Protein AF-A0A4Q2DSL0-F1 (afdb_monomer)

Foldseek 3Di:
DQLVPDPVVLVVVPVVDPDVVVSCCSNPPVNVLCVPPPDPQKDWAWDFADPPPRHTDIDIDGAPDPPDVLLLVLLLQLLVLQLVLDVVVDPLVVCLVVALPCLLVQLVVLLPDDQPDDDGSHDNVSSVSSNVNCVRVDVVSSVVSSVSSRVNNNCVSVVVVVVVVVVVVVVVVVVVVPDPDADQLGDDDPDPDDSVQSNCPPVHDDDDDDDPDPDPCVVPVDDDDDD

Radius of gyration: 31.72 Å; Cα contacts (8 Å, |Δi|>4): 178; chains: 1; bounding box: 82×67×55 Å

InterPro domains:
  IPR000456 Large ribosomal subunit protein bL17 [PF01196] (1-63)
  IPR000456 Large ribosomal subunit protein bL17 [PTHR14413] (1-78)
  IPR036373 Large ribosomal subunit protein bL17 superfamily [G3DSA:3.90.1030.10] (1-63)
  IPR036373 Large ribosomal subunit protein bL17 superfamily [SSF64263] (1-71)

Structure (mmCIF, N/CA/C/O backbone):
data_AF-A0A4Q2DSL0-F1
#
_entry.id   AF-A0A4Q2DSL0-F1
#
loop_
_atom_site.group_PDB
_atom_site.id
_atom_site.type_symbol
_atom_site.label_atom_id
_atom_site.label_alt_id
_atom_site.label_comp_id
_atom_site.label_asym_id
_atom_site.label_entity_id
_atom_site.label_seq_id
_atom_site.pdbx_PDB_ins_code
_atom_site.Cartn_x
_atom_site.Cartn_y
_atom_site.Cartn_z
_atom_site.occupancy
_atom_site.B_iso_or_equiv
_atom_site.auth_seq_id
_atom_site.auth_comp_id
_atom_site.auth_asym_id
_atom_site.auth_atom_id
_atom_site.pdbx_PDB_model_num
ATOM 1 N N . MET A 1 1 ? 14.931 -7.687 -18.664 1.00 84.44 1 MET A N 1
ATOM 2 C CA . MET A 1 1 ? 15.707 -6.524 -19.131 1.00 84.44 1 MET A CA 1
ATOM 3 C C . MET A 1 1 ? 16.259 -5.767 -17.931 1.00 84.44 1 MET A C 1
ATOM 5 O O . MET A 1 1 ? 17.428 -5.961 -17.654 1.00 84.44 1 MET A O 1
ATOM 9 N N . GLY A 1 2 ? 15.438 -5.080 -17.123 1.00 87.50 2 GLY A N 1
ATOM 10 C CA . GLY A 1 2 ? 15.929 -4.329 -15.947 1.00 87.50 2 GLY A CA 1
ATOM 11 C C . GLY A 1 2 ? 16.757 -5.134 -14.929 1.00 87.50 2 GLY A C 1
ATOM 12 O O . GLY A 1 2 ? 17.829 -4.698 -14.546 1.00 87.50 2 GLY A O 1
ATOM 13 N N . LYS A 1 3 ? 16.327 -6.349 -14.551 1.00 91.56 3 LYS A N 1
ATOM 14 C CA . LYS A 1 3 ? 17.087 -7.209 -13.612 1.00 91.56 3 LYS A CA 1
ATOM 15 C C . LYS A 1 3 ? 18.388 -7.796 -14.181 1.00 91.56 3 LYS A C 1
ATOM 17 O O . LYS A 1 3 ? 19.210 -8.256 -13.406 1.00 91.56 3 LYS A O 1
ATOM 22 N N . LYS A 1 4 ? 18.534 -7.872 -15.511 1.00 90.44 4 LYS A N 1
ATOM 23 C CA . LYS A 1 4 ? 19.679 -8.552 -16.143 1.00 90.44 4 LYS A CA 1
ATOM 24 C C . LYS A 1 4 ? 20.919 -7.654 -16.229 1.00 90.44 4 LYS A C 1
ATOM 26 O O . LYS A 1 4 ? 22.019 -8.179 -16.175 1.00 90.44 4 LYS A O 1
ATOM 31 N N . GLY A 1 5 ? 20.740 -6.336 -16.354 1.00 85.31 5 GLY A N 1
ATOM 32 C CA . GLY A 1 5 ? 21.834 -5.355 -16.320 1.00 85.31 5 GLY A CA 1
ATOM 33 C C . GLY A 1 5 ? 22.841 -5.414 -17.481 1.00 85.31 5 GLY A C 1
ATOM 34 O O . GLY A 1 5 ? 23.801 -4.657 -17.480 1.00 85.31 5 GLY A O 1
ATOM 35 N N . ASP A 1 6 ? 22.649 -6.281 -18.478 1.00 92.88 6 ASP A N 1
ATOM 36 C CA . ASP A 1 6 ? 23.514 -6.385 -19.656 1.00 92.88 6 ASP A CA 1
ATOM 37 C C . ASP A 1 6 ? 23.251 -5.253 -20.660 1.00 92.88 6 ASP A C 1
ATOM 39 O O . ASP A 1 6 ? 22.102 -4.844 -20.858 1.00 92.88 6 ASP A O 1
ATOM 43 N N . ALA A 1 7 ? 24.294 -4.803 -21.368 1.00 91.75 7 ALA A N 1
ATOM 44 C CA . ALA A 1 7 ? 24.186 -3.769 -22.404 1.00 91.75 7 ALA A CA 1
ATOM 45 C C . ALA A 1 7 ? 23.096 -4.100 -23.445 1.00 91.75 7 ALA A C 1
ATOM 47 O O . ALA A 1 7 ? 22.286 -3.247 -23.799 1.00 91.75 7 ALA A O 1
ATOM 48 N N . GLY A 1 8 ? 22.983 -5.372 -23.847 1.00 94.38 8 GLY A N 1
ATOM 49 C CA . GLY A 1 8 ? 21.930 -5.832 -24.756 1.00 94.38 8 GLY A CA 1
ATOM 50 C C . GLY A 1 8 ? 20.512 -5.715 -24.178 1.00 94.38 8 GLY A C 1
ATOM 51 O O . GLY A 1 8 ? 19.560 -5.409 -24.899 1.00 94.38 8 GLY A O 1
ATOM 52 N N . SER A 1 9 ? 20.311 -5.929 -22.877 1.00 93.50 9 SER A N 1
ATOM 53 C CA . SER A 1 9 ? 19.027 -5.639 -22.222 1.00 93.50 9 SER A CA 1
ATOM 54 C C . SER A 1 9 ? 18.753 -4.150 -22.084 1.00 93.50 9 SER A C 1
ATOM 56 O O . SER A 1 9 ? 17.585 -3.771 -22.160 1.00 93.50 9 SER A O 1
ATOM 58 N N . HIS A 1 10 ? 19.784 -3.329 -21.890 1.00 91.75 10 HIS A N 1
ATOM 59 C CA . HIS A 1 10 ? 19.652 -1.875 -21.854 1.00 91.75 10 HIS A CA 1
ATOM 60 C C . HIS A 1 10 ? 19.173 -1.330 -23.197 1.00 91.75 10 HIS A C 1
ATOM 62 O O . HIS A 1 10 ? 18.157 -0.640 -23.235 1.00 91.75 10 HIS A O 1
ATOM 68 N N . THR A 1 11 ? 19.823 -1.707 -24.301 1.00 93.19 11 THR A N 1
ATOM 69 C CA . THR A 1 11 ? 19.405 -1.307 -25.653 1.00 93.19 11 THR A CA 1
ATOM 70 C C . THR A 1 11 ? 17.982 -1.774 -25.950 1.00 93.19 11 THR A C 1
ATOM 72 O O . THR A 1 11 ? 17.154 -0.996 -26.415 1.00 93.19 11 THR A O 1
ATOM 75 N N . ARG A 1 12 ? 17.642 -3.023 -25.598 1.00 94.62 12 ARG A N 1
ATOM 76 C CA . ARG A 1 12 ? 16.268 -3.524 -25.759 1.00 94.62 12 ARG A CA 1
ATOM 77 C C . ARG A 1 12 ? 15.250 -2.733 -24.941 1.00 94.62 12 ARG A C 1
ATOM 79 O O . ARG A 1 12 ? 14.165 -2.478 -25.444 1.00 94.62 12 ARG A O 1
ATOM 86 N N . ALA A 1 13 ? 15.572 -2.352 -23.705 1.00 94.38 13 ALA A N 1
ATOM 87 C CA . ALA A 1 13 ? 14.680 -1.548 -22.873 1.00 94.38 13 ALA A CA 1
ATOM 88 C C . ALA A 1 13 ? 14.519 -0.117 -23.411 1.00 94.38 13 ALA A C 1
ATOM 90 O O . ALA A 1 13 ? 13.407 0.410 -23.395 1.00 94.38 13 ALA A O 1
ATOM 91 N N . ALA A 1 14 ? 15.595 0.481 -23.928 1.00 93.06 14 ALA A N 1
ATOM 92 C CA . ALA A 1 14 ? 15.572 1.808 -24.538 1.00 93.06 14 ALA A CA 1
ATOM 93 C C . ALA A 1 14 ? 14.619 1.876 -25.741 1.00 93.06 14 ALA A C 1
ATOM 95 O O . ALA A 1 14 ? 13.936 2.877 -25.910 1.00 93.06 14 ALA A O 1
ATOM 96 N N . ASN A 1 15 ? 14.473 0.785 -26.501 1.00 94.38 15 ASN A N 1
ATOM 97 C CA . ASN A 1 15 ? 13.529 0.725 -27.622 1.00 94.38 15 ASN A CA 1
ATOM 98 C C . ASN A 1 15 ? 12.049 0.814 -27.198 1.00 94.38 15 ASN A C 1
ATOM 100 O O . ASN A 1 15 ? 11.208 1.187 -28.010 1.00 94.38 15 ASN A O 1
ATOM 104 N N . PHE A 1 16 ? 11.708 0.471 -25.949 1.00 94.81 16 PHE A N 1
ATOM 105 C CA . PHE A 1 16 ? 10.337 0.585 -25.428 1.00 94.81 16 PHE A CA 1
ATOM 106 C C . PHE A 1 16 ? 10.087 1.895 -24.675 1.00 94.81 16 PHE A C 1
ATOM 108 O O . PHE A 1 16 ? 8.945 2.343 -24.565 1.00 94.81 16 PHE A O 1
ATOM 115 N N . LEU A 1 17 ? 11.132 2.485 -24.093 1.00 94.38 17 LEU A N 1
ATOM 116 C CA . LEU A 1 17 ? 11.016 3.631 -23.201 1.00 94.38 17 LEU A CA 1
ATOM 117 C C . LEU A 1 17 ? 11.298 4.932 -23.948 1.00 94.38 17 LEU A C 1
ATOM 119 O O . LEU A 1 17 ? 12.424 5.208 -24.336 1.00 94.38 17 LEU A O 1
ATOM 123 N N . LEU A 1 18 ? 10.278 5.783 -24.053 1.00 93.81 18 LEU A N 1
ATOM 124 C CA . LEU A 1 18 ? 10.395 7.083 -24.722 1.00 93.81 18 LEU A CA 1
ATOM 125 C C . LEU A 1 18 ? 11.284 8.083 -23.967 1.00 93.81 18 LEU A C 1
ATOM 127 O O . LEU A 1 18 ? 11.869 8.973 -24.574 1.00 93.81 18 LEU A O 1
ATOM 131 N N . LYS A 1 19 ? 11.348 7.987 -22.631 1.00 94.50 19 LYS A N 1
ATOM 132 C CA . LYS A 1 19 ? 12.061 8.952 -21.779 1.00 94.50 19 LYS A CA 1
ATOM 133 C C . LYS A 1 19 ? 13.341 8.332 -21.206 1.00 94.50 19 LYS A C 1
ATOM 135 O O . LYS A 1 19 ? 13.236 7.295 -20.547 1.00 94.50 19 LYS A O 1
ATOM 140 N N . PRO A 1 20 ? 14.511 8.991 -21.317 1.00 90.25 20 PRO A N 1
ATOM 141 C CA . PRO A 1 20 ? 15.774 8.448 -20.806 1.00 90.25 20 PRO A CA 1
ATOM 142 C C . PRO A 1 20 ? 15.766 8.276 -19.280 1.00 90.25 20 PRO A C 1
ATOM 144 O O . PRO A 1 20 ? 16.297 7.299 -18.764 1.00 90.25 20 PRO A O 1
ATOM 147 N N . VAL A 1 21 ? 15.064 9.151 -18.552 1.00 95.19 21 VAL A N 1
ATOM 148 C CA . VAL A 1 21 ? 14.890 9.048 -17.089 1.00 95.19 21 VAL A CA 1
ATOM 149 C C . VAL A 1 21 ? 14.153 7.762 -16.680 1.00 95.19 21 VAL A C 1
ATOM 151 O O . VAL A 1 21 ? 14.370 7.217 -15.602 1.00 95.19 21 VAL A O 1
ATOM 154 N N . ALA A 1 22 ? 13.271 7.233 -17.533 1.00 94.25 22 ALA A N 1
ATOM 155 C CA . ALA A 1 22 ? 12.610 5.963 -17.243 1.00 94.25 22 ALA A CA 1
ATOM 156 C C . ALA A 1 22 ? 13.591 4.784 -17.338 1.00 94.25 22 ALA A C 1
ATOM 158 O O . ALA A 1 22 ? 13.457 3.818 -16.586 1.00 94.25 22 ALA A O 1
ATOM 159 N N . LEU A 1 23 ? 14.583 4.873 -18.233 1.00 93.44 23 LEU A N 1
ATOM 160 C CA . LEU A 1 23 ? 15.623 3.861 -18.395 1.00 93.44 23 LEU A CA 1
ATOM 161 C C . LEU A 1 23 ? 16.535 3.805 -17.163 1.00 93.44 23 LEU A C 1
ATOM 163 O O . LEU A 1 23 ? 16.785 2.712 -16.656 1.00 93.44 23 LEU A O 1
ATOM 167 N N . SER A 1 24 ? 16.978 4.957 -16.645 1.00 92.75 24 SER A N 1
ATOM 168 C CA . SER A 1 24 ? 17.787 5.001 -15.418 1.00 92.75 24 SER A CA 1
ATOM 169 C C . SER A 1 24 ? 17.012 4.437 -14.224 1.00 92.75 24 SER A C 1
ATOM 171 O O . SER A 1 24 ? 17.491 3.523 -13.557 1.00 92.75 24 SER A O 1
ATOM 173 N N . ASN A 1 25 ? 15.755 4.851 -14.030 1.00 94.38 25 ASN A N 1
ATOM 174 C CA . ASN A 1 25 ? 14.897 4.323 -12.962 1.00 94.38 25 ASN A CA 1
ATOM 175 C C . ASN A 1 25 ? 14.671 2.802 -13.065 1.00 94.38 25 ASN A C 1
ATOM 177 O O . ASN A 1 25 ? 14.618 2.107 -12.046 1.00 94.38 25 ASN A O 1
ATOM 181 N N . LEU A 1 26 ? 14.541 2.266 -14.286 1.00 94.50 26 LEU A N 1
ATOM 182 C CA . LEU A 1 26 ? 14.408 0.826 -14.530 1.00 94.50 26 LEU A CA 1
ATOM 183 C C . LEU A 1 26 ? 15.614 0.039 -14.013 1.00 94.50 26 LEU A C 1
ATOM 185 O O . LEU A 1 26 ? 15.440 -1.035 -13.430 1.00 94.50 26 LEU A O 1
ATOM 189 N N . VAL A 1 27 ? 16.813 0.566 -14.237 1.00 92.38 27 VAL A N 1
ATOM 190 C CA . VAL A 1 27 ? 18.075 -0.119 -13.947 1.00 92.38 27 VAL A CA 1
ATOM 191 C C . VAL A 1 27 ? 18.538 0.136 -12.521 1.00 92.38 27 VAL A C 1
ATOM 193 O O . VAL A 1 27 ? 19.105 -0.761 -11.912 1.00 92.38 27 VAL A O 1
ATOM 196 N N . GLU A 1 28 ? 18.292 1.311 -11.957 1.00 92.94 28 GLU A N 1
ATOM 197 C CA . GLU A 1 28 ? 18.796 1.668 -10.630 1.00 92.94 28 GLU A CA 1
ATOM 198 C C . GLU A 1 28 ? 17.787 1.353 -9.528 1.00 92.94 28 GLU A C 1
ATOM 200 O O . GLU A 1 28 ? 18.120 0.694 -8.544 1.00 92.94 28 GLU A O 1
ATOM 205 N N . THR A 1 29 ? 16.546 1.816 -9.680 1.00 94.38 29 THR A N 1
ATOM 206 C CA . THR A 1 29 ? 15.528 1.733 -8.626 1.00 94.38 29 THR A CA 1
ATOM 207 C C . THR A 1 29 ? 14.740 0.431 -8.706 1.00 94.38 29 THR A C 1
ATOM 209 O O . THR A 1 29 ? 14.610 -0.292 -7.715 1.00 94.38 29 THR A O 1
ATOM 212 N N . PHE A 1 30 ? 14.192 0.113 -9.881 1.00 95.12 30 PHE A N 1
ATOM 213 C CA . PHE A 1 30 ? 13.284 -1.026 -10.029 1.00 95.12 30 PHE A CA 1
ATOM 214 C C . PHE A 1 30 ? 14.015 -2.371 -10.066 1.00 95.12 30 PHE A C 1
ATOM 216 O O . PHE A 1 30 ? 13.471 -3.361 -9.577 1.00 95.12 30 PHE A O 1
ATOM 223 N N . SER A 1 31 ? 15.245 -2.423 -10.582 1.00 94.75 31 SER A N 1
ATOM 224 C CA . SER A 1 31 ? 16.060 -3.644 -10.543 1.00 94.75 31 SER A CA 1
ATOM 225 C C . SER A 1 31 ? 16.328 -4.096 -9.099 1.00 94.75 31 SER A C 1
ATOM 227 O O . SER A 1 31 ? 16.108 -5.266 -8.788 1.00 94.75 31 SER A O 1
ATOM 229 N N . LYS A 1 32 ? 16.701 -3.156 -8.212 1.00 94.19 32 LYS A N 1
ATOM 230 C CA . LYS A 1 32 ? 16.978 -3.389 -6.789 1.00 94.19 32 LYS A CA 1
ATOM 231 C C . LYS A 1 32 ? 15.711 -3.794 -6.048 1.00 94.19 32 LYS A C 1
ATOM 233 O O . LYS A 1 32 ? 15.697 -4.829 -5.392 1.00 94.19 32 LYS A O 1
ATOM 238 N N . ARG A 1 33 ? 14.616 -3.043 -6.232 1.00 94.00 33 ARG A N 1
ATOM 239 C CA . ARG A 1 33 ? 13.316 -3.347 -5.604 1.00 94.00 33 ARG A CA 1
ATOM 240 C C . ARG A 1 33 ? 12.826 -4.760 -5.922 1.00 94.00 33 ARG A C 1
ATOM 242 O O . ARG A 1 33 ? 12.245 -5.416 -5.068 1.00 94.00 33 ARG A O 1
ATOM 249 N N . TYR A 1 34 ? 13.032 -5.227 -7.151 1.00 95.94 34 TYR A N 1
ATOM 250 C CA . TYR A 1 34 ? 12.521 -6.521 -7.604 1.00 95.94 34 TYR A CA 1
ATOM 251 C C . TYR A 1 34 ? 13.580 -7.620 -7.678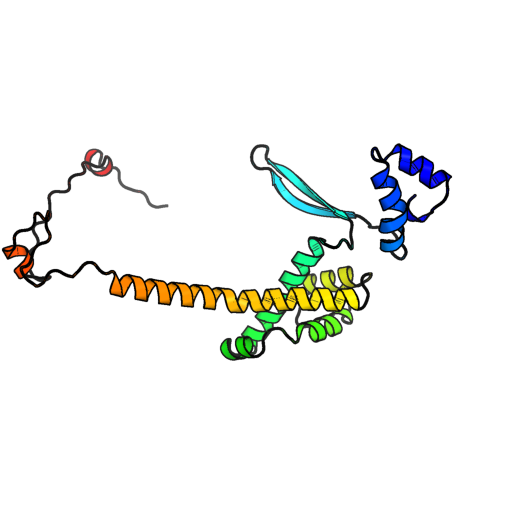 1.00 95.94 34 TYR A C 1
ATOM 253 O O . TYR A 1 34 ? 13.299 -8.664 -8.273 1.00 95.94 34 TYR A O 1
ATOM 261 N N . ALA A 1 35 ? 14.764 -7.423 -7.092 1.00 94.25 35 ALA A N 1
ATOM 262 C CA . ALA A 1 35 ? 15.891 -8.353 -7.172 1.00 94.25 35 ALA A CA 1
ATOM 263 C C . ALA A 1 35 ? 15.496 -9.786 -6.768 1.00 94.25 35 ALA A C 1
ATOM 265 O O . ALA A 1 35 ? 15.700 -10.728 -7.535 1.00 94.25 35 ALA A O 1
ATOM 266 N N . GLU A 1 36 ? 14.795 -9.933 -5.646 1.00 94.06 36 GLU A N 1
ATOM 267 C CA . GLU A 1 36 ? 14.402 -11.230 -5.075 1.00 94.06 36 GLU A CA 1
ATOM 268 C C . GLU A 1 36 ? 13.071 -11.774 -5.620 1.00 94.06 36 GLU A C 1
ATOM 270 O O . GLU A 1 36 ? 12.724 -12.937 -5.421 1.00 94.06 36 GLU A O 1
ATOM 275 N N . ARG A 1 37 ? 12.296 -10.949 -6.334 1.00 95.44 37 ARG A N 1
ATOM 276 C CA . ARG A 1 37 ? 10.948 -11.300 -6.798 1.00 95.44 37 ARG A CA 1
ATOM 277 C C . ARG A 1 37 ? 10.997 -12.029 -8.157 1.00 95.44 37 ARG A C 1
ATOM 279 O O . ARG A 1 37 ? 11.449 -11.428 -9.138 1.00 95.44 37 ARG A O 1
ATOM 286 N N . PRO A 1 38 ? 10.514 -13.284 -8.275 1.00 94.88 38 PRO A N 1
ATOM 287 C CA . PRO A 1 38 ? 10.504 -14.032 -9.533 1.00 94.88 38 PRO A CA 1
ATOM 288 C C . PRO A 1 38 ? 9.217 -13.761 -10.336 1.00 94.88 38 PRO A C 1
ATOM 290 O O . PRO A 1 38 ? 8.328 -14.603 -10.423 1.00 94.88 38 PRO A O 1
ATOM 293 N N . GLY A 1 39 ? 9.099 -12.568 -10.925 1.00 94.62 39 GLY A N 1
ATOM 294 C CA . GLY A 1 39 ? 7.928 -12.177 -11.726 1.00 94.62 39 GLY A CA 1
ATOM 295 C C . GLY A 1 39 ? 6.794 -11.522 -10.925 1.00 94.62 39 GLY A C 1
ATOM 296 O O . GLY A 1 39 ? 6.902 -11.297 -9.723 1.00 94.62 39 GLY A O 1
ATOM 297 N N . GLY A 1 40 ? 5.700 -11.164 -11.608 1.00 95.38 40 GLY A N 1
ATOM 298 C CA . GLY A 1 40 ? 4.553 -10.498 -10.972 1.00 95.38 40 GLY A CA 1
ATOM 299 C C . GLY A 1 40 ? 4.876 -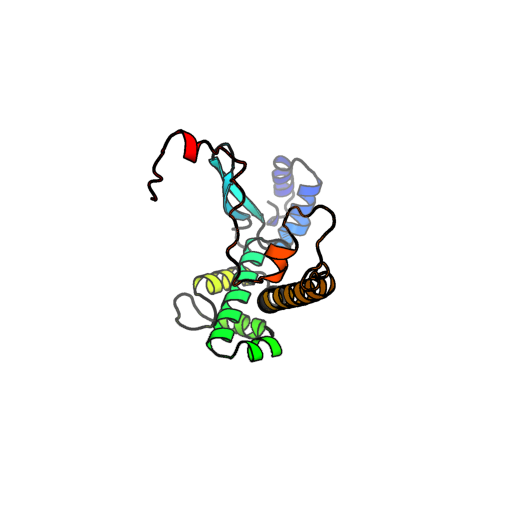9.098 -10.434 1.00 95.38 40 GLY A C 1
ATOM 300 O O . GLY A 1 40 ? 4.574 -8.789 -9.284 1.00 95.38 40 GLY A O 1
ATOM 301 N N . TYR A 1 41 ? 5.535 -8.268 -11.248 1.00 96.25 41 TYR A N 1
ATOM 302 C CA . TYR A 1 41 ? 5.980 -6.917 -10.864 1.00 96.25 41 TYR A CA 1
ATOM 303 C C . TYR A 1 41 ? 4.872 -5.860 -10.933 1.00 96.25 41 TYR A C 1
ATOM 305 O O . TYR A 1 41 ? 5.000 -4.787 -10.348 1.00 96.25 41 TYR A O 1
ATOM 313 N N . THR A 1 42 ? 3.794 -6.158 -11.654 1.00 97.19 42 THR A N 1
ATOM 314 C CA . THR A 1 42 ? 2.639 -5.283 -11.835 1.00 97.19 42 THR A CA 1
ATOM 315 C C . THR A 1 42 ? 1.397 -5.882 -11.191 1.00 97.19 42 THR A C 1
ATOM 317 O O . THR A 1 42 ? 1.263 -7.101 -11.053 1.00 97.19 42 THR A O 1
ATOM 320 N N . ARG A 1 43 ? 0.462 -5.014 -10.810 1.00 96.56 43 ARG A N 1
ATOM 321 C CA . ARG A 1 43 ? -0.867 -5.383 -10.329 1.00 96.56 43 ARG A CA 1
ATOM 322 C C . ARG A 1 43 ? -1.923 -4.571 -11.063 1.00 96.56 43 ARG A C 1
ATOM 324 O O . ARG A 1 43 ? -1.739 -3.383 -11.299 1.00 96.56 43 ARG A O 1
ATOM 331 N N . VAL A 1 44 ? -3.027 -5.232 -11.405 1.00 97.31 44 VAL A N 1
ATOM 332 C CA . VAL A 1 44 ? -4.197 -4.609 -12.032 1.00 97.31 44 VAL A CA 1
ATOM 333 C C . VAL A 1 44 ? -5.361 -4.649 -11.043 1.00 97.31 44 VAL A C 1
ATOM 335 O O . VAL A 1 44 ? -5.805 -5.728 -10.649 1.00 97.31 44 VAL A O 1
ATOM 338 N N . LEU A 1 45 ? -5.847 -3.479 -10.628 1.00 95.88 45 LEU A N 1
ATOM 339 C CA . LEU A 1 45 ? -6.963 -3.311 -9.694 1.00 95.88 45 LEU A CA 1
ATOM 340 C C . LEU A 1 45 ? -8.177 -2.754 -10.435 1.00 95.88 45 LEU A C 1
ATOM 342 O O . LEU A 1 45 ? -8.126 -1.645 -10.954 1.00 95.88 45 LEU A O 1
ATOM 346 N N . LYS A 1 46 ? -9.282 -3.498 -10.479 1.00 96.38 46 LYS A N 1
ATOM 347 C CA . LYS A 1 46 ? -10.523 -3.041 -11.128 1.00 96.38 46 LYS A CA 1
ATOM 348 C C . LYS A 1 46 ? -11.199 -1.961 -10.271 1.00 96.38 46 LYS A C 1
ATOM 350 O O . LYS A 1 46 ? -11.376 -2.178 -9.075 1.00 96.38 46 LYS A O 1
ATOM 355 N N . LEU A 1 47 ? -11.584 -0.832 -10.873 1.00 91.69 47 LEU A N 1
ATOM 356 C CA . LEU A 1 47 ? -12.234 0.295 -10.175 1.00 91.69 47 LEU A CA 1
ATOM 357 C C . LEU A 1 47 ? -13.741 0.419 -10.453 1.00 91.69 47 LEU A C 1
ATOM 359 O O . LEU A 1 47 ? -14.430 1.145 -9.744 1.00 91.69 47 LEU A O 1
ATOM 363 N N . GLY A 1 48 ? -14.249 -0.288 -11.464 1.00 94.56 48 GLY A N 1
ATOM 364 C CA . GLY A 1 48 ? -15.615 -0.139 -11.971 1.00 94.56 48 GLY A CA 1
ATOM 365 C C . GLY A 1 48 ? -15.618 0.465 -13.373 1.00 94.56 48 GLY A C 1
ATOM 366 O O . GLY A 1 48 ? -14.598 0.428 -14.061 1.00 94.56 48 GLY A O 1
ATOM 367 N N . ASN A 1 49 ? -16.758 1.005 -13.800 1.00 97.81 49 ASN A N 1
ATOM 368 C CA . ASN A 1 49 ? -16.922 1.552 -15.144 1.00 97.81 49 ASN A CA 1
ATOM 369 C C . ASN A 1 49 ? -16.863 3.082 -15.136 1.00 97.81 49 ASN A C 1
ATOM 371 O O . ASN A 1 49 ? -17.379 3.740 -14.229 1.00 97.81 49 ASN A O 1
ATOM 375 N N . ARG A 1 50 ? -16.253 3.650 -16.177 1.00 97.44 50 ARG A N 1
ATOM 376 C CA . ARG A 1 50 ? -16.159 5.088 -16.398 1.00 97.44 50 ARG A CA 1
ATOM 377 C C . ARG A 1 50 ? -17.554 5.668 -16.612 1.00 97.44 50 ARG A C 1
ATOM 379 O O . ARG A 1 50 ? -18.360 5.151 -17.386 1.00 97.44 50 ARG A O 1
ATOM 386 N N . LYS A 1 51 ? -17.839 6.771 -15.921 1.00 97.25 51 LYS A N 1
ATOM 387 C CA . LYS A 1 51 ? -19.101 7.498 -16.072 1.00 97.25 51 LYS A CA 1
ATOM 388 C C . LYS A 1 51 ? -19.165 8.131 -17.468 1.00 97.25 51 LYS A C 1
ATOM 390 O O . LYS A 1 51 ? -18.258 8.867 -17.839 1.00 97.25 51 LYS A O 1
ATOM 395 N N . GLY A 1 52 ? -20.249 7.879 -18.200 1.00 97.06 52 GLY A N 1
ATOM 396 C CA . GLY A 1 52 ? -20.495 8.419 -19.541 1.00 97.06 52 GLY A CA 1
ATOM 397 C C . GLY A 1 52 ? -20.546 7.323 -20.598 1.00 97.06 52 GLY A C 1
ATOM 398 O O . GLY A 1 52 ? -21.606 7.065 -21.150 1.00 97.06 52 GLY A O 1
ATOM 399 N N . ASP A 1 53 ? -19.428 6.639 -20.826 1.00 97.62 53 ASP A N 1
ATOM 400 C CA . ASP A 1 53 ? -19.307 5.576 -21.833 1.00 97.62 53 ASP A CA 1
ATOM 401 C C . ASP A 1 53 ? -19.387 4.156 -21.251 1.00 97.62 53 ASP A C 1
ATOM 403 O O . ASP A 1 53 ? -19.311 3.179 -21.990 1.00 97.62 53 ASP A O 1
ATOM 407 N N . ASN A 1 54 ? -19.536 4.033 -19.927 1.00 96.75 54 ASN A N 1
ATOM 408 C CA . ASN A 1 54 ? -19.600 2.762 -19.202 1.00 96.75 54 ASN A CA 1
ATOM 409 C C . ASN A 1 54 ? -18.383 1.846 -19.464 1.00 96.75 54 ASN A C 1
ATOM 411 O O . ASN A 1 54 ? -18.468 0.629 -19.292 1.00 96.75 54 ASN A O 1
ATOM 415 N N . ALA A 1 55 ? -17.239 2.414 -19.862 1.00 98.00 55 ALA A N 1
ATOM 416 C CA . ALA A 1 55 ? -16.048 1.638 -20.187 1.00 98.00 55 ALA A CA 1
ATOM 417 C C . ALA A 1 55 ? -15.390 1.074 -18.913 1.00 98.00 55 ALA A C 1
ATOM 419 O O . ALA A 1 55 ? -15.191 1.828 -17.956 1.00 98.00 55 ALA A O 1
ATOM 420 N N . PRO A 1 56 ? -15.005 -0.214 -18.864 1.00 97.69 56 PRO A N 1
ATOM 421 C CA . PRO A 1 56 ? -14.373 -0.796 -17.683 1.00 97.69 56 PRO A CA 1
ATOM 422 C C . PRO A 1 56 ? -12.997 -0.171 -17.418 1.00 97.69 56 PRO A C 1
ATOM 424 O O . PRO A 1 56 ? -12.160 -0.073 -18.314 1.00 97.69 56 PRO A O 1
ATOM 427 N N . GLN A 1 57 ? -12.746 0.225 -16.169 1.00 97.62 57 GLN A N 1
ATOM 428 C CA . GLN A 1 57 ? -11.498 0.850 -15.731 1.00 97.62 57 GLN A CA 1
ATOM 429 C C . GLN A 1 57 ? -10.731 -0.019 -14.737 1.00 97.62 57 GLN A C 1
ATOM 431 O O . GLN A 1 57 ? -11.294 -0.734 -13.898 1.00 97.62 57 GLN A O 1
ATOM 436 N N . ALA A 1 58 ? -9.408 0.111 -14.787 1.00 97.31 58 ALA A N 1
ATOM 437 C CA . ALA A 1 58 ? -8.508 -0.479 -13.816 1.00 97.31 58 ALA A CA 1
ATOM 438 C C . ALA A 1 58 ? -7.305 0.431 -13.547 1.00 97.31 58 ALA A C 1
ATOM 440 O O . ALA A 1 58 ? -6.882 1.188 -14.419 1.00 97.31 58 ALA A O 1
ATOM 441 N N . VAL A 1 59 ? -6.740 0.323 -12.346 1.00 96.88 59 VAL A N 1
ATOM 442 C CA . VAL A 1 59 ? -5.431 0.887 -12.011 1.00 96.88 59 VAL A CA 1
ATOM 443 C C . VAL A 1 59 ? -4.367 -0.156 -12.290 1.00 96.88 59 VAL A C 1
ATOM 445 O O . VAL A 1 59 ? -4.447 -1.274 -11.778 1.00 96.88 59 VAL A O 1
ATOM 448 N N . LEU A 1 60 ? -3.365 0.226 -13.076 1.00 97.12 60 LEU A N 1
ATOM 449 C CA . LEU A 1 60 ? -2.120 -0.514 -13.210 1.00 97.12 60 LEU A CA 1
ATOM 450 C C . LEU A 1 60 ? -1.093 0.098 -12.257 1.00 97.12 60 LEU A C 1
ATOM 452 O O . LEU A 1 60 ? -0.767 1.277 -12.373 1.00 97.12 60 LEU A O 1
ATOM 456 N N . GLU A 1 61 ? -0.568 -0.705 -11.341 1.00 96.94 61 GLU A N 1
ATOM 457 C CA . GLU A 1 61 ? 0.463 -0.274 -10.400 1.00 96.94 61 GLU A CA 1
ATOM 458 C C . GLU A 1 61 ? 1.665 -1.217 -10.404 1.00 96.94 61 GLU A C 1
ATOM 460 O O . GLU A 1 61 ? 1.567 -2.401 -10.737 1.00 96.94 61 GLU A O 1
ATOM 465 N N . LEU A 1 62 ? 2.810 -0.675 -10.001 1.00 96.69 62 LEU A N 1
ATOM 466 C CA . LEU A 1 62 ? 4.010 -1.440 -9.692 1.00 96.69 62 LEU A CA 1
ATOM 467 C C . LEU A 1 62 ? 3.930 -1.948 -8.250 1.00 96.69 62 LEU A C 1
ATOM 469 O O . LEU A 1 62 ? 3.629 -1.181 -7.340 1.00 96.69 62 LEU A O 1
ATOM 473 N N . VAL A 1 63 ? 4.200 -3.230 -8.028 1.00 96.19 63 VAL A N 1
ATOM 474 C CA . VAL A 1 63 ? 4.131 -3.847 -6.693 1.00 96.19 63 VAL A CA 1
ATOM 475 C C . VAL A 1 63 ? 5.235 -3.286 -5.788 1.00 96.19 63 VAL A C 1
ATOM 477 O O . VAL A 1 63 ? 6.275 -2.852 -6.280 1.00 96.19 63 VAL A O 1
ATOM 480 N N . ASP A 1 64 ? 5.034 -3.280 -4.470 1.00 94.12 64 ASP A N 1
ATOM 481 C CA . ASP A 1 64 ? 6.038 -2.814 -3.493 1.00 94.12 64 ASP A CA 1
ATOM 482 C C . ASP A 1 64 ? 6.440 -1.343 -3.680 1.00 94.12 64 ASP A C 1
ATOM 484 O O . ASP A 1 64 ? 7.548 -0.926 -3.348 1.00 94.12 64 ASP A O 1
ATOM 488 N N . ASN A 1 65 ? 5.546 -0.543 -4.262 1.00 93.62 65 ASN A N 1
ATOM 489 C CA . ASN A 1 65 ? 5.752 0.890 -4.384 1.00 93.62 65 ASN A CA 1
ATOM 490 C C . ASN A 1 65 ? 5.316 1.621 -3.083 1.00 93.62 65 ASN A C 1
ATOM 492 O O . ASN A 1 65 ? 4.492 1.081 -2.335 1.00 93.62 65 ASN A O 1
ATOM 496 N N . PRO A 1 66 ? 5.842 2.832 -2.805 1.00 91.81 66 PRO A N 1
ATOM 497 C CA . PRO A 1 66 ? 5.499 3.600 -1.595 1.00 91.81 66 PRO A CA 1
ATOM 498 C C . PRO A 1 66 ? 4.008 3.967 -1.449 1.00 91.81 66 PRO A C 1
ATOM 500 O O . PRO A 1 66 ? 3.520 4.180 -0.344 1.00 91.81 66 PRO A O 1
ATOM 503 N N . HIS A 1 67 ? 3.280 4.020 -2.561 1.00 92.62 67 HIS A N 1
ATOM 504 C CA . HIS A 1 67 ? 1.855 4.335 -2.688 1.00 92.62 67 HIS A CA 1
ATOM 505 C C . HIS A 1 67 ? 1.050 3.143 -3.252 1.00 92.62 67 HIS A C 1
ATOM 507 O O . HIS A 1 67 ? 0.156 3.321 -4.079 1.00 92.62 67 HIS A O 1
ATOM 513 N N . ASP A 1 68 ? 1.402 1.911 -2.863 1.00 95.56 68 ASP A N 1
ATOM 514 C CA . ASP A 1 68 ? 0.715 0.695 -3.316 1.00 95.56 68 ASP A CA 1
ATOM 515 C C . ASP A 1 68 ? -0.742 0.713 -2.813 1.00 95.56 68 ASP A C 1
ATOM 517 O O . ASP A 1 68 ? -1.012 0.739 -1.610 1.00 95.56 68 ASP A O 1
ATOM 521 N N . LEU A 1 69 ? -1.713 0.711 -3.727 1.00 96.12 69 LEU A N 1
ATOM 522 C CA . LEU A 1 69 ? -3.129 0.800 -3.366 1.00 96.12 69 LEU A CA 1
ATOM 523 C C . LEU A 1 69 ? -3.585 -0.440 -2.601 1.00 96.12 69 LEU A C 1
ATOM 525 O O . LEU A 1 69 ? -4.382 -0.344 -1.663 1.00 96.12 69 LEU A O 1
ATOM 529 N N . ARG A 1 70 ? -3.078 -1.621 -2.973 1.00 96.25 70 ARG A N 1
ATOM 530 C CA . ARG A 1 70 ? -3.408 -2.866 -2.276 1.00 96.25 70 ARG A CA 1
ATOM 531 C C . ARG A 1 70 ? -2.872 -2.848 -0.849 1.00 96.25 70 ARG A C 1
ATOM 533 O O . ARG A 1 70 ? -3.535 -3.402 0.033 1.00 96.25 70 ARG A O 1
ATOM 540 N N . TRP A 1 71 ? -1.723 -2.215 -0.625 1.00 96.44 71 TRP A N 1
ATOM 541 C CA . TRP A 1 71 ? -1.155 -1.992 0.704 1.00 96.44 71 TRP A CA 1
ATOM 542 C C . TRP A 1 71 ? -2.095 -1.167 1.582 1.00 96.44 71 TRP A C 1
ATOM 544 O O . TRP A 1 71 ? -2.543 -1.656 2.619 1.00 96.44 71 TRP A O 1
ATOM 554 N N . GLU A 1 72 ? -2.493 0.015 1.112 1.00 96.50 72 GLU A N 1
ATOM 555 C CA . GLU A 1 72 ? -3.394 0.913 1.845 1.00 96.50 72 GLU A CA 1
ATOM 556 C C . GLU A 1 72 ? -4.756 0.268 2.134 1.00 96.50 72 GLU A C 1
ATOM 558 O O . GLU A 1 72 ? -5.271 0.329 3.252 1.00 96.50 72 GLU A O 1
ATOM 563 N N . MET A 1 73 ? -5.343 -0.415 1.146 1.00 97.00 73 MET A N 1
ATOM 564 C CA . MET A 1 73 ? -6.605 -1.138 1.336 1.00 97.00 73 MET A CA 1
ATOM 565 C C . MET A 1 73 ? -6.485 -2.242 2.389 1.00 97.00 73 MET A C 1
ATOM 567 O O . MET A 1 73 ? -7.406 -2.439 3.183 1.00 97.00 73 MET A O 1
ATOM 571 N N . THR A 1 74 ? -5.364 -2.967 2.397 1.00 97.31 74 THR A N 1
ATOM 572 C CA . THR A 1 74 ? -5.142 -4.059 3.350 1.00 97.31 74 THR A CA 1
ATOM 573 C C . THR A 1 74 ? -4.898 -3.513 4.752 1.00 97.31 74 THR A C 1
ATOM 575 O O . THR A 1 74 ? -5.502 -4.023 5.689 1.00 97.31 74 THR A O 1
ATOM 578 N N . ALA A 1 75 ? -4.117 -2.439 4.903 1.00 97.25 75 ALA A N 1
ATOM 579 C CA . ALA A 1 75 ? -3.919 -1.761 6.184 1.00 97.25 75 ALA A CA 1
ATOM 580 C C . ALA A 1 75 ? -5.255 -1.317 6.801 1.00 97.25 75 ALA A C 1
ATOM 582 O O . ALA A 1 75 ? -5.524 -1.564 7.977 1.00 97.25 75 ALA A O 1
ATOM 583 N N . ARG A 1 76 ? -6.145 -0.739 5.981 1.00 97.38 76 ARG A N 1
ATOM 584 C CA . ARG A 1 76 ? -7.492 -0.347 6.416 1.00 97.38 76 ARG A CA 1
ATOM 585 C C . ARG A 1 76 ? -8.346 -1.542 6.834 1.00 97.38 76 ARG A C 1
ATOM 587 O O . ARG A 1 76 ? -9.022 -1.474 7.856 1.00 97.38 76 ARG A O 1
ATOM 594 N N . ALA A 1 77 ? -8.308 -2.632 6.067 1.00 97.25 77 ALA A N 1
ATOM 595 C CA . ALA A 1 77 ? -9.034 -3.855 6.401 1.00 97.25 77 ALA A CA 1
ATOM 596 C C . ALA A 1 77 ? -8.530 -4.484 7.710 1.00 97.25 77 ALA A C 1
ATOM 598 O O . ALA A 1 77 ? -9.341 -4.892 8.531 1.00 97.25 77 ALA A O 1
ATOM 599 N N . VAL A 1 78 ? -7.212 -4.502 7.932 1.00 96.88 78 VAL A N 1
ATOM 600 C CA . VAL A 1 78 ? -6.590 -4.964 9.182 1.00 96.88 78 VAL A CA 1
ATOM 601 C C . VAL A 1 78 ? -7.029 -4.099 10.360 1.00 96.88 78 VAL A C 1
ATOM 603 O O . VAL A 1 78 ? -7.471 -4.634 11.373 1.00 96.88 78 VAL A O 1
ATOM 606 N N . GLY A 1 79 ? -6.944 -2.771 10.226 1.00 95.69 79 GLY A N 1
ATOM 607 C CA . GLY A 1 79 ? -7.374 -1.844 11.274 1.00 95.69 79 GLY A CA 1
ATOM 608 C C . GLY A 1 79 ? -8.849 -2.031 11.640 1.00 95.69 79 GLY A C 1
ATOM 609 O O . GLY A 1 79 ? -9.194 -2.037 12.819 1.00 95.69 79 GLY A O 1
ATOM 610 N N . TRP A 1 80 ? -9.708 -2.260 10.641 1.00 94.69 80 TRP A N 1
ATOM 611 C CA . TRP A 1 80 ? -11.118 -2.582 10.858 1.00 94.69 80 TRP A CA 1
ATOM 612 C C . TRP A 1 80 ? -11.318 -3.925 11.571 1.00 94.69 80 TRP A C 1
ATOM 614 O O . TRP A 1 80 ? -12.059 -3.976 12.548 1.00 94.69 80 TRP A O 1
ATOM 624 N N . ASP A 1 81 ? -10.658 -4.993 11.116 1.00 94.56 81 ASP A N 1
ATOM 625 C CA . ASP A 1 81 ? -10.808 -6.343 11.680 1.00 94.56 81 ASP A CA 1
ATOM 626 C C . ASP A 1 81 ? -10.389 -6.370 13.160 1.00 94.56 81 ASP A C 1
ATOM 628 O O . ASP A 1 81 ? -11.110 -6.897 14.006 1.00 94.56 81 ASP A O 1
ATOM 632 N N . ILE A 1 82 ? -9.269 -5.720 13.489 1.00 94.06 82 ILE A N 1
ATOM 633 C CA . ILE A 1 82 ? -8.775 -5.607 14.869 1.00 94.06 82 ILE A CA 1
ATOM 634 C C . ILE A 1 82 ? -9.726 -4.769 15.724 1.00 94.06 82 ILE A C 1
ATOM 636 O O . ILE A 1 82 ? -10.030 -5.139 16.857 1.00 94.06 82 ILE A O 1
ATOM 640 N N . LEU A 1 83 ? -10.208 -3.640 15.201 1.00 92.88 83 LEU A N 1
ATOM 641 C CA . LEU A 1 83 ? -11.156 -2.799 15.926 1.00 92.88 83 LEU A CA 1
ATOM 642 C C . LEU A 1 83 ? -12.467 -3.546 16.205 1.00 92.88 83 LEU A C 1
ATOM 644 O O . LEU A 1 83 ? -12.997 -3.465 17.312 1.00 92.88 83 LEU A O 1
ATOM 648 N N . GLN A 1 84 ? -12.971 -4.280 15.215 1.00 92.00 84 GLN A N 1
ATOM 649 C CA . GLN A 1 84 ? -14.187 -5.073 15.333 1.00 92.00 84 GLN A CA 1
ATOM 650 C C . GLN A 1 84 ? -14.044 -6.153 16.414 1.00 92.00 84 GLN A C 1
ATOM 652 O O . GLN A 1 84 ? -14.914 -6.256 17.279 1.00 92.00 84 GLN A O 1
ATOM 657 N N . ASP A 1 85 ? -12.932 -6.893 16.421 1.00 91.12 85 ASP A N 1
ATOM 658 C CA . ASP A 1 85 ? -12.636 -7.896 17.452 1.00 91.12 85 ASP A CA 1
ATOM 659 C C . ASP A 1 85 ? -12.545 -7.272 18.859 1.00 91.12 85 ASP A C 1
ATOM 661 O O . ASP A 1 85 ? -13.134 -7.784 19.815 1.00 91.12 85 ASP A O 1
ATOM 665 N N . LYS A 1 86 ? -11.896 -6.105 18.988 1.00 90.56 86 LYS A N 1
ATOM 666 C CA . LYS A 1 86 ? -11.802 -5.371 20.262 1.00 90.56 86 LYS A CA 1
ATOM 667 C C . LYS A 1 86 ? -13.163 -4.930 20.786 1.00 90.56 86 LYS A C 1
ATOM 669 O O . LYS A 1 86 ? -13.445 -5.122 21.965 1.00 90.56 86 LYS A O 1
ATOM 674 N N . VAL A 1 87 ? -14.005 -4.348 19.933 1.00 90.19 87 VAL A N 1
ATOM 675 C CA . VAL A 1 87 ? -15.349 -3.886 20.320 1.00 90.19 87 VAL A CA 1
ATOM 676 C C . VAL A 1 87 ? -16.268 -5.061 20.663 1.00 90.19 87 VAL A C 1
ATOM 678 O O . VAL A 1 87 ? -17.146 -4.921 21.509 1.00 90.19 87 VAL A O 1
ATOM 681 N N . GLN A 1 88 ? -16.059 -6.226 20.048 1.00 90.62 88 GLN A N 1
ATOM 682 C CA . GLN A 1 88 ? -16.808 -7.433 20.382 1.00 90.62 88 GLN A CA 1
ATOM 683 C C . GLN A 1 88 ? -16.412 -8.003 21.754 1.00 90.62 88 GLN A C 1
ATOM 685 O O . GLN A 1 88 ? -17.274 -8.483 22.487 1.00 90.62 88 GLN A O 1
ATOM 690 N N . LYS A 1 89 ? -15.123 -7.950 22.113 1.00 89.88 89 LYS A N 1
ATOM 691 C CA . LYS A 1 89 ? -14.597 -8.510 23.372 1.00 89.88 89 LYS A CA 1
ATOM 692 C C . LYS A 1 89 ? -14.644 -7.539 24.553 1.00 89.88 89 LYS A C 1
ATOM 694 O O . LYS A 1 89 ? -14.674 -7.974 25.700 1.00 89.88 89 LYS A O 1
ATOM 699 N N . GLN A 1 90 ? -14.598 -6.234 24.299 1.00 89.69 90 GLN A N 1
ATOM 700 C CA . GLN A 1 90 ? -14.456 -5.201 25.322 1.00 89.69 90 GLN A CA 1
ATOM 701 C C . GLN A 1 90 ? -15.473 -4.075 25.138 1.00 89.69 90 GLN A C 1
ATOM 703 O O . GLN A 1 90 ? -15.962 -3.798 24.046 1.00 89.69 90 GLN A O 1
ATOM 708 N N . ARG A 1 91 ? -15.746 -3.343 26.223 1.00 88.12 91 ARG A N 1
ATOM 709 C CA . ARG A 1 91 ? -16.548 -2.116 26.146 1.00 88.12 91 ARG A CA 1
ATOM 710 C C . ARG A 1 91 ? -15.828 -1.081 25.282 1.00 88.12 91 ARG A C 1
ATOM 712 O O . ARG A 1 91 ? -14.622 -0.879 25.420 1.00 88.12 91 ARG A O 1
ATOM 719 N N . VAL A 1 92 ? -16.594 -0.343 24.480 1.00 85.38 92 VAL A N 1
ATOM 720 C CA . VAL A 1 92 ? -16.083 0.718 23.590 1.00 85.38 92 VAL A CA 1
ATOM 721 C C . VAL A 1 92 ? -15.202 1.727 24.338 1.00 85.38 92 VAL A C 1
ATOM 723 O O . VAL A 1 92 ? -14.152 2.120 23.841 1.00 85.38 92 VAL A O 1
ATOM 726 N N . SER A 1 93 ? -15.574 2.093 25.569 1.00 86.44 93 SER A N 1
ATOM 727 C CA . SER A 1 93 ? -14.790 3.002 26.417 1.00 86.44 93 SER A CA 1
ATOM 728 C C . SER A 1 93 ? -13.385 2.486 26.734 1.00 86.44 93 SER A C 1
ATOM 730 O O . SER A 1 93 ? -12.457 3.275 26.874 1.00 86.44 93 SER A O 1
ATOM 732 N N . THR A 1 94 ? -13.229 1.170 26.880 1.00 87.69 94 THR A N 1
ATOM 733 C CA . THR A 1 94 ? -11.944 0.523 27.166 1.00 87.69 94 THR A CA 1
ATOM 734 C C . THR A 1 94 ? -11.099 0.466 25.901 1.00 87.69 94 THR A C 1
ATOM 736 O O . THR A 1 94 ? -9.942 0.882 25.924 1.00 87.69 94 THR A O 1
ATOM 739 N N . ALA A 1 95 ? -11.704 0.079 24.774 1.00 85.06 95 ALA A N 1
ATOM 740 C CA . ALA A 1 95 ? -11.046 0.094 23.468 1.00 85.06 95 ALA A CA 1
ATOM 741 C C . ALA A 1 95 ? -10.509 1.494 23.107 1.00 85.06 95 ALA A C 1
ATOM 743 O O . ALA A 1 95 ? -9.395 1.617 22.606 1.00 85.06 95 ALA A O 1
ATOM 744 N N . MET A 1 96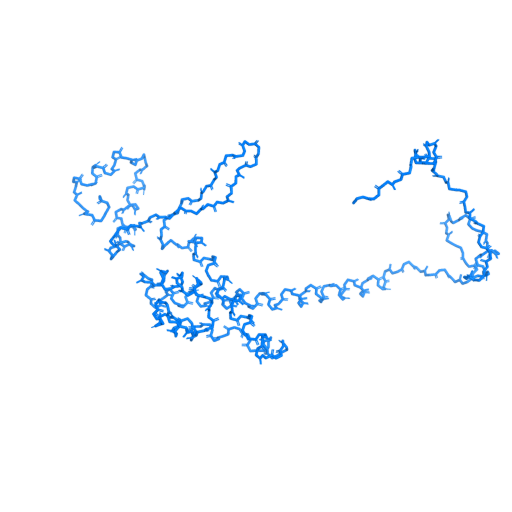 ? -11.253 2.556 23.442 1.00 84.56 96 MET A N 1
ATOM 745 C CA . MET A 1 96 ? -10.818 3.946 23.251 1.00 84.56 96 MET A CA 1
ATOM 746 C C . MET A 1 96 ? -9.596 4.336 24.091 1.00 84.56 96 MET A C 1
ATOM 748 O O . MET A 1 96 ? -8.784 5.128 23.629 1.00 84.56 96 MET A O 1
ATOM 752 N N . LYS A 1 97 ? -9.457 3.814 25.316 1.00 85.88 97 LYS A N 1
ATOM 753 C CA . LYS A 1 97 ? -8.329 4.157 26.201 1.00 85.88 97 LYS A CA 1
ATOM 754 C C . LYS A 1 97 ? -7.024 3.487 25.778 1.00 85.88 97 LYS A C 1
ATOM 756 O O . LYS A 1 97 ? -5.968 4.089 25.918 1.00 85.88 97 LYS A O 1
ATOM 761 N N . HIS A 1 98 ? -7.101 2.246 25.303 1.00 82.88 98 HIS A N 1
ATOM 762 C CA . HIS A 1 98 ? -5.918 1.452 24.963 1.00 82.88 98 HIS A CA 1
ATOM 763 C C . HIS A 1 98 ? -5.505 1.564 23.486 1.00 82.88 98 HIS A C 1
ATOM 765 O O . HIS A 1 98 ? -4.374 1.220 23.148 1.00 82.88 98 HIS A O 1
ATOM 771 N N . GLY A 1 99 ? -6.396 2.046 22.611 1.00 79.88 99 GLY A N 1
ATOM 772 C CA . GLY A 1 99 ? -6.122 2.214 21.184 1.00 79.88 99 GLY A CA 1
ATOM 773 C C . GLY A 1 99 ? -5.765 0.905 20.465 1.00 79.88 99 GLY A C 1
ATOM 774 O O . GLY A 1 99 ? -5.991 -0.212 20.955 1.00 79.88 99 GLY A O 1
ATOM 775 N N . ALA A 1 100 ? -5.191 1.031 19.269 1.00 78.31 100 ALA A N 1
ATOM 776 C CA . ALA A 1 100 ? -4.803 -0.096 18.418 1.00 78.31 100 ALA A CA 1
ATOM 777 C C . ALA A 1 100 ? -3.312 -0.506 18.524 1.00 78.31 100 ALA A C 1
ATOM 779 O O . ALA A 1 100 ? -2.726 -0.992 17.554 1.00 78.31 100 ALA A O 1
ATOM 780 N N . GLY A 1 101 ? -2.686 -0.368 19.700 1.00 78.06 101 GLY A N 1
ATOM 781 C CA . GLY A 1 101 ? -1.249 -0.654 19.893 1.00 78.06 101 GLY A CA 1
ATOM 782 C C . GLY A 1 101 ? -0.815 -2.119 19.689 1.00 78.06 101 GLY A C 1
ATOM 783 O O . GLY A 1 101 ? 0.351 -2.394 19.428 1.00 78.06 101 GLY A O 1
ATOM 784 N N . GLU A 1 102 ? -1.744 -3.075 19.747 1.00 87.94 102 GLU A N 1
ATOM 785 C CA . GLU A 1 102 ? -1.465 -4.521 19.621 1.00 87.94 102 GLU A CA 1
ATOM 786 C C . GLU A 1 102 ? -1.372 -5.005 18.160 1.00 87.94 102 GLU A C 1
ATOM 788 O O . GLU A 1 102 ? -1.095 -6.175 17.895 1.00 87.94 102 GLU A O 1
ATOM 793 N N . THR A 1 103 ? -1.589 -4.111 17.193 1.00 92.25 103 THR A N 1
ATOM 794 C CA . THR A 1 103 ? -1.619 -4.415 15.749 1.00 92.25 103 THR A CA 1
ATOM 795 C C . THR A 1 103 ? -0.389 -5.171 15.262 1.00 92.25 103 THR A C 1
ATOM 797 O O . THR A 1 103 ? -0.523 -6.148 14.525 1.00 92.25 103 THR A O 1
ATOM 800 N N . LYS A 1 104 ? 0.807 -4.773 15.706 1.00 94.25 104 LYS A N 1
ATOM 801 C CA . LYS A 1 104 ? 2.061 -5.437 15.330 1.00 94.25 104 LYS A CA 1
ATOM 802 C C . LYS A 1 104 ? 2.112 -6.895 15.797 1.00 94.25 104 LYS A C 1
ATOM 804 O O . LYS A 1 104 ? 2.527 -7.760 15.031 1.00 94.25 104 LYS A O 1
ATOM 809 N N . GLN A 1 105 ? 1.666 -7.175 17.022 1.00 93.56 105 GLN A N 1
ATOM 810 C CA . GLN A 1 105 ? 1.662 -8.532 17.583 1.00 93.56 105 GLN A CA 1
ATOM 811 C C . GLN A 1 105 ? 0.668 -9.427 16.842 1.00 93.56 105 GLN A C 1
ATOM 813 O O . GLN A 1 105 ? 1.006 -10.550 16.470 1.00 93.56 105 GLN A O 1
ATOM 818 N N . VAL A 1 106 ? -0.524 -8.894 16.552 1.00 93.50 106 VAL A N 1
ATOM 819 C CA . VAL A 1 106 ? -1.540 -9.589 15.754 1.00 93.50 106 VAL A CA 1
ATOM 820 C C . VAL A 1 106 ? -0.989 -9.916 14.367 1.00 93.50 106 VAL A C 1
ATOM 822 O O . VAL A 1 106 ? -1.018 -11.071 13.960 1.00 93.50 106 VAL A O 1
ATOM 825 N N . LEU A 1 107 ? -0.411 -8.944 13.658 1.00 94.44 107 LEU A N 1
ATOM 826 C CA . LEU A 1 107 ? 0.151 -9.171 12.323 1.00 94.44 107 LEU A CA 1
ATOM 827 C C . LEU A 1 107 ? 1.312 -10.180 12.326 1.00 94.44 107 LEU A C 1
ATOM 829 O O . LEU A 1 107 ? 1.400 -11.009 11.419 1.00 94.44 107 LEU A O 1
ATOM 833 N N . ALA A 1 108 ? 2.178 -10.143 13.342 1.00 93.50 108 ALA A N 1
ATOM 834 C CA . ALA A 1 108 ? 3.272 -11.098 13.491 1.00 93.50 108 ALA A CA 1
ATOM 835 C C . ALA A 1 108 ? 2.768 -12.535 13.718 1.00 93.50 108 ALA A C 1
ATOM 837 O O . ALA A 1 108 ? 3.339 -13.474 13.159 1.00 93.50 108 ALA A O 1
ATOM 838 N N . ALA A 1 109 ? 1.691 -12.709 14.491 1.00 93.00 109 ALA A N 1
ATOM 839 C CA . ALA A 1 109 ? 1.045 -14.005 14.688 1.00 93.00 109 ALA A CA 1
ATOM 840 C C . ALA A 1 109 ? 0.359 -14.494 13.400 1.00 93.00 109 ALA A C 1
ATOM 842 O O . ALA A 1 109 ? 0.578 -15.620 12.963 1.00 93.00 109 ALA A O 1
ATOM 843 N N . GLU A 1 110 ? -0.397 -13.620 12.736 1.00 91.31 110 GLU A N 1
ATOM 844 C CA . GLU A 1 110 ? -1.144 -13.907 11.503 1.00 91.31 110 GLU A CA 1
ATOM 845 C C . GLU A 1 110 ? -0.243 -14.285 10.320 1.00 91.31 110 GLU A C 1
ATOM 847 O O . GLU A 1 110 ? -0.627 -15.077 9.457 1.00 91.31 110 GLU A O 1
ATOM 852 N N . LYS A 1 111 ? 0.984 -13.753 10.279 1.00 90.81 111 LYS A N 1
ATOM 853 C CA . LYS A 1 111 ? 1.995 -14.111 9.273 1.00 90.81 111 LYS A CA 1
ATOM 854 C C . LYS A 1 111 ? 2.390 -15.594 9.335 1.00 90.81 111 LYS A C 1
ATOM 856 O O . LYS A 1 111 ? 2.816 -16.125 8.315 1.00 90.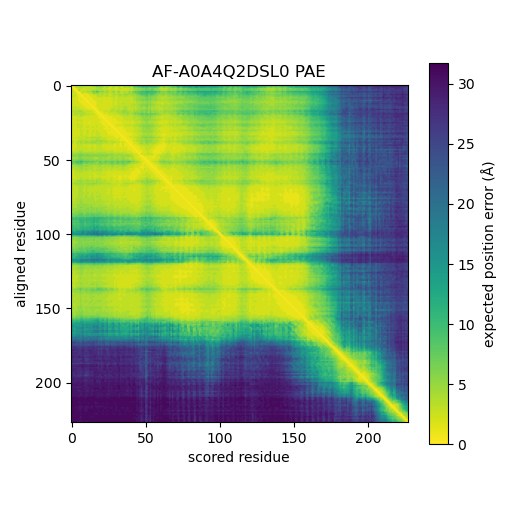81 111 LYS A O 1
ATOM 861 N N . ARG A 1 112 ? 2.263 -16.243 10.500 1.00 89.69 112 ARG A N 1
ATOM 862 C CA . ARG A 1 112 ? 2.672 -17.641 10.734 1.00 89.69 112 ARG A CA 1
ATOM 863 C C . ARG A 1 112 ? 1.568 -18.665 10.459 1.00 89.69 112 ARG A C 1
ATOM 865 O O . ARG A 1 112 ? 1.877 -19.843 10.373 1.00 89.69 112 ARG A O 1
ATOM 872 N N . ILE A 1 113 ? 0.316 -18.223 10.348 1.00 89.88 113 ILE A N 1
ATOM 873 C CA . ILE A 1 113 ? -0.842 -19.104 10.150 1.00 89.88 113 ILE A CA 1
ATOM 874 C C . ILE A 1 113 ? -0.875 -19.588 8.698 1.00 89.88 113 ILE A C 1
ATOM 876 O O . ILE A 1 113 ? -0.780 -18.770 7.778 1.00 89.88 113 ILE A O 1
ATOM 880 N N . GLU A 1 114 ? -1.052 -20.886 8.467 1.00 83.75 114 GLU A N 1
ATOM 881 C CA . GLU A 1 114 ? -1.089 -21.423 7.106 1.00 83.75 114 GLU A CA 1
ATOM 882 C C . GLU A 1 114 ? -2.436 -21.184 6.403 1.00 83.75 114 GLU A C 1
ATOM 884 O O . GLU A 1 114 ? -3.467 -20.843 6.997 1.00 83.75 114 GLU A O 1
ATOM 889 N N . PHE A 1 115 ? -2.438 -21.329 5.077 1.00 78.88 115 PHE A N 1
ATOM 890 C CA . PHE A 1 115 ? -3.653 -21.191 4.281 1.00 78.88 115 PHE A CA 1
ATOM 891 C C . PHE A 1 115 ? -4.620 -22.348 4.565 1.00 78.88 115 PHE A C 1
ATOM 893 O O . PHE A 1 115 ? -4.298 -23.504 4.319 1.00 78.88 115 PHE A O 1
ATOM 900 N N . GLY A 1 116 ? -5.831 -22.026 5.025 1.00 76.00 116 GLY A N 1
ATOM 901 C CA . GLY A 1 116 ? -6.873 -23.010 5.344 1.00 76.00 116 GLY A CA 1
ATOM 902 C C . GLY A 1 116 ? -6.983 -23.341 6.833 1.00 76.00 116 GLY A C 1
ATOM 903 O O . GLY A 1 116 ? -8.005 -23.883 7.257 1.00 76.00 116 GLY A O 1
ATOM 904 N N . GLU A 1 117 ? -6.003 -22.938 7.643 1.00 82.88 117 GLU A N 1
ATOM 905 C CA . GLU A 1 117 ? -6.094 -23.057 9.094 1.00 82.88 117 GLU A CA 1
ATOM 906 C C . GLU A 1 117 ? -7.147 -22.098 9.661 1.00 82.88 117 GLU A C 1
ATOM 908 O O . GLU A 1 117 ? -7.222 -20.906 9.326 1.00 82.88 117 GLU A O 1
ATOM 913 N N . ARG A 1 118 ? -7.987 -22.639 10.546 1.00 76.06 118 ARG A N 1
ATOM 914 C CA . ARG A 1 118 ? -8.957 -21.857 11.313 1.00 76.06 118 ARG A CA 1
ATOM 915 C C . ARG A 1 118 ? -8.252 -21.236 12.514 1.00 76.06 118 ARG A C 1
ATOM 917 O O . ARG A 1 118 ? -7.471 -21.896 13.184 1.00 76.06 118 ARG A O 1
ATOM 924 N N . GLY A 1 119 ? -8.574 -19.983 12.809 1.00 81.38 119 GLY A N 1
ATOM 925 C CA . GLY A 1 119 ? -7.970 -19.233 13.911 1.00 81.38 119 GLY A CA 1
ATOM 926 C C . GLY A 1 119 ? -7.597 -17.823 13.480 1.00 81.38 119 GLY A C 1
ATOM 927 O O . GLY A 1 119 ? -7.834 -17.462 12.328 1.00 81.38 119 GLY A O 1
ATOM 928 N N . GLY A 1 120 ? -7.028 -17.047 14.403 1.00 85.62 120 GLY A N 1
ATOM 929 C CA . GLY A 1 120 ? -6.608 -15.658 14.201 1.00 85.62 120 GLY A CA 1
ATOM 930 C C . GLY A 1 120 ? -7.714 -14.613 14.397 1.00 85.62 120 GLY A C 1
ATOM 931 O O . GLY A 1 120 ? -8.894 -14.930 14.518 1.00 85.62 120 GLY A O 1
ATOM 932 N N . VAL A 1 121 ? -7.291 -13.356 14.462 1.00 91.44 121 VAL A N 1
ATOM 933 C CA . VAL A 1 121 ? -8.127 -12.156 14.606 1.00 91.44 121 VAL A CA 1
ATOM 934 C C . VAL A 1 121 ? -8.601 -11.657 13.237 1.00 91.44 121 VAL A C 1
ATOM 936 O O . VAL A 1 121 ? -9.707 -11.137 13.108 1.00 91.44 121 VAL A O 1
ATOM 939 N N . LEU A 1 122 ? -7.774 -11.804 12.197 1.00 94.19 122 LEU A N 1
ATOM 940 C CA . LEU A 1 122 ? -8.071 -11.279 10.865 1.00 94.19 122 LEU A CA 1
ATOM 941 C C . LEU A 1 122 ? -8.982 -12.210 10.065 1.00 94.19 122 LEU A C 1
ATOM 943 O O . LEU A 1 122 ? -8.890 -13.437 10.145 1.00 94.19 122 LEU A O 1
ATOM 947 N N . ARG A 1 123 ? -9.808 -11.626 9.187 1.00 92.94 123 ARG A N 1
ATOM 948 C CA . ARG A 1 123 ? -10.582 -12.411 8.213 1.00 92.94 123 ARG A CA 1
ATOM 949 C C . ARG A 1 123 ? -9.637 -13.191 7.283 1.00 92.94 123 ARG A C 1
ATOM 951 O O . ARG A 1 123 ? -8.599 -12.643 6.895 1.00 92.94 123 ARG A O 1
ATOM 958 N N . PRO A 1 124 ? -10.011 -14.397 6.806 1.00 91.88 124 PRO A N 1
ATOM 959 C CA . PRO A 1 124 ? -9.130 -15.236 5.982 1.00 91.88 124 PRO A CA 1
ATOM 960 C C . PRO A 1 124 ? -8.555 -14.525 4.746 1.00 91.88 124 PRO A C 1
ATOM 962 O O . PRO A 1 124 ? -7.363 -14.616 4.458 1.00 91.88 124 PRO A O 1
ATOM 965 N N . GLN A 1 125 ? -9.379 -13.744 4.040 1.00 91.88 125 GLN A N 1
ATOM 966 C CA . GLN A 1 125 ? -8.928 -12.991 2.867 1.00 91.88 125 GLN A CA 1
ATOM 967 C C . GLN A 1 125 ? -7.981 -11.838 3.238 1.00 91.88 125 GLN A C 1
ATOM 969 O O . GLN A 1 125 ? -7.037 -11.562 2.495 1.00 91.88 125 GLN A O 1
ATOM 974 N N . THR A 1 126 ? -8.225 -11.161 4.365 1.00 94.56 126 THR A N 1
ATOM 975 C CA . THR A 1 126 ? -7.353 -10.097 4.883 1.00 94.56 126 THR A CA 1
ATOM 976 C C . THR A 1 126 ? -5.992 -10.679 5.248 1.00 94.56 126 THR A C 1
ATOM 978 O O . THR A 1 126 ? -4.982 -10.185 4.750 1.00 94.56 126 THR A O 1
ATOM 981 N N . ARG A 1 127 ? -5.964 -11.781 6.012 1.00 94.12 127 ARG A N 1
ATOM 982 C CA . ARG A 1 127 ? -4.746 -12.540 6.343 1.00 94.12 127 ARG A CA 1
ATOM 983 C C . ARG A 1 127 ? -3.947 -12.888 5.094 1.00 94.12 127 ARG A C 1
ATOM 985 O O . ARG A 1 127 ? -2.767 -12.562 5.004 1.00 94.12 127 ARG A O 1
ATOM 992 N N . TRP A 1 128 ? -4.597 -13.492 4.103 1.00 92.94 128 TRP A N 1
ATOM 993 C CA . TRP A 1 128 ? -3.945 -13.884 2.855 1.00 92.94 128 TRP A CA 1
ATOM 994 C C . TRP A 1 128 ? -3.306 -12.697 2.123 1.00 92.94 128 TRP A C 1
ATOM 996 O O . TRP A 1 128 ? -2.208 -12.801 1.574 1.00 92.94 128 TRP A O 1
ATOM 1006 N N . ASN A 1 129 ? -3.969 -11.538 2.130 1.00 94.75 129 ASN A N 1
ATOM 1007 C CA . ASN A 1 129 ? -3.411 -10.321 1.545 1.00 94.75 129 ASN A CA 1
ATOM 1008 C C . ASN A 1 129 ? -2.201 -9.816 2.337 1.00 94.75 129 ASN A C 1
ATOM 1010 O O . ASN A 1 129 ? -1.192 -9.478 1.722 1.00 94.75 129 ASN A O 1
ATOM 1014 N N . VAL A 1 130 ? -2.284 -9.799 3.671 1.00 95.12 130 VAL A N 1
ATOM 1015 C CA . VAL A 1 130 ? -1.176 -9.419 4.561 1.00 95.12 130 VAL A CA 1
ATOM 1016 C C . VAL A 1 130 ? 0.047 -10.294 4.289 1.00 95.12 130 VAL A C 1
ATOM 1018 O O . VAL A 1 130 ? 1.119 -9.770 3.999 1.00 95.12 130 VAL A O 1
ATOM 1021 N N . GLN A 1 131 ? -0.119 -11.618 4.281 1.00 93.62 131 GLN A N 1
ATOM 1022 C CA . GLN A 1 131 ? 0.965 -12.567 4.015 1.00 93.62 131 GLN A CA 1
ATOM 1023 C C . GLN A 1 131 ? 1.615 -12.325 2.647 1.00 93.62 131 GLN A C 1
ATOM 1025 O O . GLN A 1 131 ? 2.841 -12.281 2.532 1.00 93.62 131 GLN A O 1
ATOM 1030 N N . LYS A 1 132 ? 0.808 -12.091 1.604 1.00 93.19 132 LYS A N 1
ATOM 1031 C CA . LYS A 1 132 ? 1.314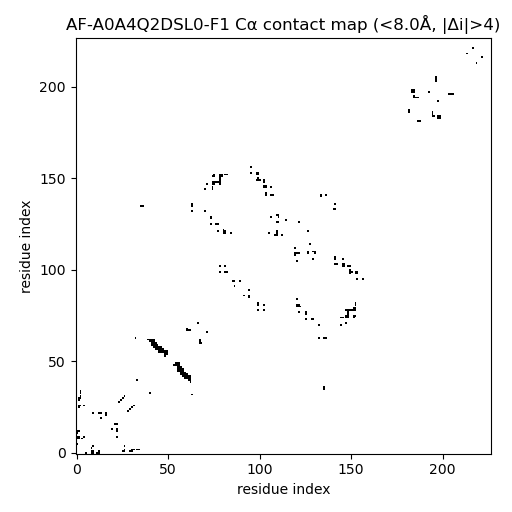 -11.787 0.257 1.00 93.19 132 LYS A CA 1
ATOM 1032 C C . LYS A 1 132 ? 2.090 -10.477 0.182 1.00 93.19 132 LYS A C 1
ATOM 1034 O O . LYS A 1 132 ? 3.089 -10.416 -0.534 1.00 93.19 132 LYS A O 1
ATOM 1039 N N . LEU A 1 133 ? 1.615 -9.439 0.864 1.00 94.38 133 LEU A N 1
ATOM 1040 C CA . LEU A 1 133 ? 2.239 -8.118 0.854 1.00 94.38 133 LEU A CA 1
ATOM 1041 C C . LEU A 1 133 ? 3.536 -8.093 1.667 1.00 94.38 133 LEU A C 1
ATOM 1043 O O . LEU A 1 133 ? 4.506 -7.470 1.250 1.00 94.38 133 LEU A O 1
ATOM 1047 N N . LEU A 1 134 ? 3.578 -8.809 2.790 1.00 94.12 134 LEU A N 1
ATOM 1048 C CA . LEU A 1 134 ? 4.756 -8.8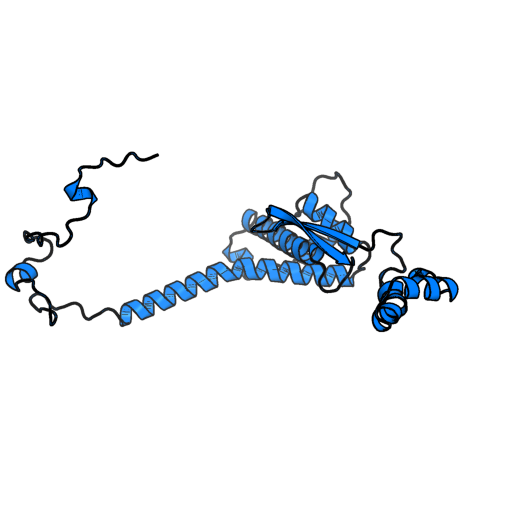67 3.655 1.00 94.12 134 LEU A CA 1
ATOM 1049 C C . LEU A 1 134 ? 5.847 -9.813 3.143 1.00 94.12 134 LEU A C 1
ATOM 1051 O O . LEU A 1 134 ? 6.985 -9.713 3.596 1.00 94.12 134 LEU A O 1
ATOM 1055 N N . ARG A 1 135 ? 5.541 -10.699 2.184 1.00 92.69 135 ARG A N 1
ATOM 1056 C CA . ARG A 1 135 ? 6.483 -11.708 1.670 1.00 92.69 135 ARG A CA 1
ATOM 1057 C C . ARG A 1 135 ? 7.830 -11.132 1.208 1.00 92.69 135 ARG A C 1
ATOM 1059 O O . ARG A 1 135 ? 8.834 -11.809 1.374 1.00 92.69 135 ARG A O 1
ATOM 1066 N N . TYR A 1 136 ? 7.844 -9.922 0.643 1.00 93.44 136 TYR A N 1
ATOM 1067 C CA . TYR A 1 136 ? 9.042 -9.288 0.066 1.00 93.44 136 TYR A CA 1
ATOM 1068 C C . TYR A 1 136 ? 9.387 -7.926 0.696 1.00 93.44 136 TYR A C 1
ATOM 1070 O O . TYR A 1 136 ? 10.199 -7.192 0.147 1.00 93.44 136 TYR A O 1
ATOM 1078 N N . ARG A 1 137 ? 8.753 -7.555 1.820 1.00 91.81 137 ARG A N 1
ATOM 1079 C CA . ARG A 1 137 ? 8.957 -6.252 2.490 1.00 91.81 137 ARG A CA 1
ATOM 1080 C C . ARG A 1 137 ? 9.662 -6.351 3.854 1.00 91.81 137 ARG A C 1
ATOM 1082 O O . ARG A 1 137 ? 9.784 -5.349 4.551 1.00 91.81 137 ARG A O 1
ATOM 1089 N N . GLY A 1 138 ? 10.117 -7.546 4.244 1.00 89.12 138 GLY A N 1
ATOM 1090 C CA . GLY A 1 138 ? 10.862 -7.766 5.490 1.00 89.12 138 GLY A CA 1
ATOM 1091 C C . GLY A 1 138 ? 10.101 -7.369 6.765 1.00 89.12 138 GLY A C 1
ATOM 1092 O O . GLY A 1 138 ? 8.869 -7.387 6.806 1.00 89.12 138 GLY A O 1
ATOM 1093 N N . GLU A 1 139 ? 10.851 -7.031 7.817 1.00 91.75 139 GLU A N 1
ATOM 1094 C CA . GLU A 1 139 ? 10.319 -6.520 9.095 1.00 91.75 139 GLU A CA 1
ATOM 1095 C C . GLU A 1 139 ? 9.902 -5.043 9.009 1.00 91.75 139 GLU A C 1
ATOM 1097 O O . GLU A 1 139 ? 8.955 -4.622 9.672 1.00 91.75 139 GLU A O 1
ATOM 1102 N N . GLU A 1 140 ? 10.553 -4.253 8.153 1.00 93.38 140 GLU A N 1
ATOM 1103 C CA . GLU A 1 140 ? 10.194 -2.847 7.933 1.00 93.38 140 GLU A CA 1
ATOM 1104 C C . GLU A 1 140 ? 8.762 -2.714 7.412 1.00 93.38 140 GLU A C 1
ATOM 1106 O O . GLU A 1 140 ? 7.974 -1.939 7.953 1.00 93.38 140 GLU A O 1
ATOM 1111 N N . GLY A 1 141 ? 8.381 -3.549 6.440 1.00 94.38 141 GLY A N 1
ATOM 1112 C CA . GLY A 1 141 ? 7.007 -3.604 5.955 1.00 94.38 141 GLY A CA 1
ATOM 1113 C C . GLY A 1 141 ? 6.011 -3.994 7.047 1.00 94.38 141 GLY A C 1
ATOM 1114 O O . GLY A 1 141 ? 4.908 -3.458 7.085 1.00 94.38 141 GLY A O 1
ATOM 1115 N N . LEU A 1 142 ? 6.377 -4.894 7.964 1.00 94.94 142 LEU A N 1
ATOM 1116 C CA . LEU A 1 142 ? 5.503 -5.256 9.083 1.00 94.94 142 LEU A CA 1
ATOM 1117 C C . LEU A 1 142 ? 5.238 -4.042 9.984 1.00 94.94 142 LEU A C 1
ATOM 1119 O O . LEU A 1 142 ? 4.087 -3.798 10.349 1.00 94.94 142 LEU A O 1
ATOM 1123 N N . ASN A 1 143 ? 6.283 -3.274 10.300 1.00 95.44 143 ASN A N 1
ATOM 1124 C CA . ASN A 1 143 ? 6.167 -2.057 11.099 1.00 95.44 143 ASN A CA 1
ATOM 1125 C C . ASN A 1 143 ? 5.286 -1.020 10.390 1.00 95.44 143 ASN A C 1
ATOM 1127 O O . ASN A 1 143 ? 4.298 -0.574 10.972 1.00 95.44 143 ASN A O 1
ATOM 1131 N N . GLU A 1 144 ? 5.571 -0.723 9.121 1.00 95.56 144 GLU A N 1
ATOM 1132 C CA . GLU A 1 144 ? 4.808 0.245 8.322 1.00 95.56 144 GLU A CA 1
ATOM 1133 C C . GLU A 1 144 ? 3.326 -0.158 8.206 1.00 95.56 144 GLU A C 1
ATOM 1135 O O . GLU A 1 144 ? 2.423 0.668 8.363 1.00 95.56 144 GLU A O 1
ATOM 1140 N N . LEU A 1 145 ? 3.047 -1.446 7.975 1.00 96.12 145 LEU A N 1
ATOM 1141 C CA . LEU A 1 145 ? 1.678 -1.952 7.891 1.00 96.12 145 LEU A CA 1
ATOM 1142 C C . LEU A 1 145 ? 0.956 -1.823 9.232 1.00 96.12 145 LEU A C 1
ATOM 1144 O O . LEU A 1 145 ? -0.216 -1.447 9.262 1.00 96.12 145 LEU A O 1
ATOM 1148 N N . SER A 1 146 ? 1.649 -2.148 10.328 1.00 96.06 146 SER A N 1
ATOM 1149 C CA . SER A 1 146 ? 1.087 -2.063 11.675 1.00 96.06 146 SER A CA 1
ATOM 1150 C C . SER A 1 146 ? 0.749 -0.624 12.055 1.00 96.06 146 SER A C 1
ATOM 1152 O O . SER A 1 146 ? -0.343 -0.382 12.561 1.00 96.06 146 SER A O 1
ATOM 1154 N N . GLU A 1 147 ? 1.617 0.328 11.710 1.00 95.88 147 GLU A N 1
ATOM 1155 C CA . GLU A 1 147 ? 1.420 1.756 11.954 1.00 95.88 147 GLU A CA 1
ATOM 1156 C C . GLU A 1 147 ? 0.241 2.314 11.147 1.00 95.88 147 GLU A C 1
ATOM 1158 O O . GLU A 1 147 ? -0.625 3.010 11.682 1.00 95.88 147 GLU A O 1
ATOM 1163 N N . LYS A 1 148 ? 0.138 1.967 9.859 1.00 96.25 148 LYS A N 1
ATOM 1164 C CA . LYS A 1 148 ? -1.006 2.383 9.030 1.00 96.25 148 LYS A CA 1
ATOM 1165 C C . LYS A 1 148 ? -2.320 1.779 9.527 1.00 96.25 148 LYS A C 1
ATOM 1167 O O . LYS A 1 148 ? -3.348 2.462 9.541 1.00 96.25 148 LYS A O 1
ATOM 1172 N N . ALA A 1 149 ? -2.302 0.515 9.945 1.00 96.88 149 ALA A N 1
ATOM 1173 C CA . ALA A 1 149 ? -3.475 -0.162 10.481 1.00 96.88 149 ALA A CA 1
ATOM 1174 C C . ALA A 1 149 ? -3.918 0.420 11.832 1.00 96.88 149 ALA A C 1
ATOM 1176 O O . ALA A 1 149 ? -5.115 0.666 12.009 1.00 96.88 149 ALA A O 1
ATOM 1177 N N . SER A 1 150 ? -2.983 0.680 12.755 1.00 95.06 150 SER A N 1
ATOM 1178 C CA . SER A 1 150 ? -3.287 1.306 14.047 1.00 95.06 150 SER A CA 1
ATOM 1179 C C . SER A 1 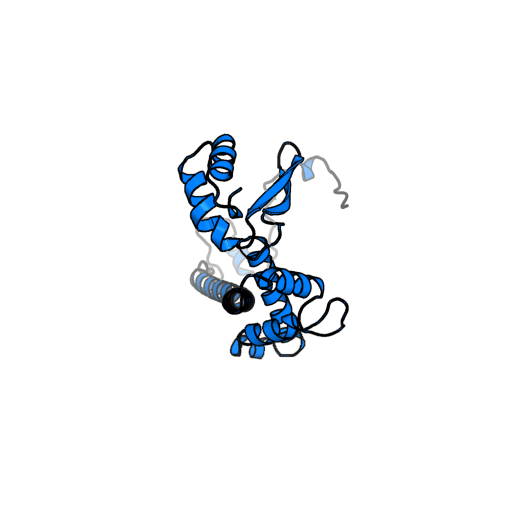150 ? -3.850 2.708 13.852 1.00 95.06 150 SER A C 1
ATOM 1181 O O . SER A 1 150 ? -4.939 2.998 14.340 1.00 95.06 150 SER A O 1
ATOM 1183 N N . THR A 1 151 ? -3.203 3.517 13.012 1.00 95.19 151 THR A N 1
ATOM 1184 C CA . THR A 1 151 ? -3.661 4.867 12.662 1.00 95.19 151 THR A CA 1
ATOM 1185 C C . THR A 1 151 ? -5.079 4.847 12.092 1.00 95.19 151 THR A C 1
ATOM 1187 O O . THR A 1 151 ? -5.910 5.694 12.428 1.00 95.19 151 THR A O 1
ATOM 1190 N N . HIS A 1 152 ? -5.398 3.875 11.229 1.00 95.62 152 HIS A N 1
ATOM 1191 C CA . HIS A 1 152 ? -6.748 3.746 10.689 1.00 95.62 152 HIS A CA 1
ATOM 1192 C C . HIS A 1 152 ? -7.775 3.376 11.765 1.00 95.62 152 HIS A C 1
ATOM 1194 O O . HIS A 1 152 ? -8.847 3.981 11.807 1.00 95.62 152 HIS A O 1
ATOM 1200 N N . ALA A 1 153 ? -7.456 2.416 12.633 1.00 93.50 153 ALA A N 1
ATOM 1201 C CA . ALA A 1 153 ? -8.326 2.002 13.730 1.00 93.50 153 ALA A CA 1
ATOM 1202 C C . ALA A 1 153 ? -8.579 3.147 14.728 1.00 93.50 153 ALA A C 1
ATOM 1204 O O . ALA A 1 153 ? -9.729 3.413 15.085 1.00 93.50 153 ALA A O 1
ATOM 1205 N N . ASP A 1 154 ? -7.537 3.890 15.097 1.00 91.81 154 ASP A N 1
ATOM 1206 C CA . ASP A 1 154 ? -7.642 5.043 15.992 1.00 91.81 154 ASP A CA 1
ATOM 1207 C C . ASP A 1 154 ? -8.480 6.162 15.353 1.00 91.81 154 ASP A C 1
ATOM 1209 O O . ASP A 1 154 ? -9.348 6.753 16.001 1.00 91.81 154 ASP A O 1
ATOM 1213 N N . LYS A 1 155 ? -8.324 6.397 14.042 1.00 92.50 155 LYS A N 1
ATOM 1214 C CA . LYS A 1 155 ? -9.177 7.331 13.291 1.00 92.50 155 LYS A CA 1
ATOM 1215 C C . LYS A 1 155 ? -10.651 6.915 13.326 1.00 92.50 155 LYS A C 1
ATOM 1217 O O . LYS A 1 155 ? -11.524 7.769 13.497 1.00 92.50 155 LYS A O 1
ATOM 1222 N N . LEU A 1 156 ? -10.950 5.626 13.173 1.00 90.62 156 LEU A N 1
ATOM 1223 C CA . LEU A 1 156 ? -12.323 5.117 13.246 1.00 90.62 156 LEU A CA 1
ATOM 1224 C C . LEU A 1 156 ? -12.936 5.313 14.639 1.00 90.62 156 LEU A C 1
ATOM 1226 O O . LEU A 1 156 ? -14.101 5.693 14.728 1.00 90.62 156 LEU A O 1
ATOM 1230 N N . LEU A 1 157 ? -12.156 5.144 15.708 1.00 87.62 157 LEU A N 1
ATOM 1231 C CA . LEU A 1 157 ? -12.590 5.436 17.079 1.00 87.62 157 LEU A CA 1
ATOM 1232 C C . LEU A 1 157 ? -12.807 6.940 17.325 1.00 87.62 157 LEU A C 1
ATOM 1234 O O . LEU A 1 157 ? -13.763 7.326 18.001 1.00 87.62 157 LEU A O 1
ATOM 1238 N N . ALA A 1 158 ? -11.948 7.793 16.763 1.00 88.50 158 ALA A N 1
ATOM 1239 C CA . ALA A 1 158 ? -11.966 9.235 16.998 1.00 88.50 158 ALA A CA 1
ATOM 1240 C C . ALA A 1 158 ? -13.053 9.984 16.204 1.00 88.50 158 ALA A C 1
ATOM 1242 O O . ALA A 1 158 ? -13.653 10.928 16.720 1.00 88.50 158 ALA A O 1
ATOM 1243 N N . THR A 1 159 ? -13.333 9.582 14.959 1.00 86.38 159 THR A N 1
ATOM 1244 C CA . THR A 1 159 ? -14.301 10.272 14.078 1.00 86.38 159 THR A CA 1
ATOM 1245 C C . THR A 1 159 ? -15.700 10.487 14.681 1.00 86.38 159 THR A C 1
ATOM 1247 O O . THR A 1 159 ? -16.166 11.630 14.643 1.00 86.38 159 THR A O 1
ATOM 1250 N N . PRO A 1 160 ? -16.384 9.488 15.278 1.00 85.38 160 PRO A N 1
ATOM 1251 C CA . PRO A 1 160 ? -17.699 9.716 15.876 1.00 85.38 160 PRO A CA 1
ATOM 1252 C C . PRO A 1 160 ? -17.630 10.644 17.093 1.00 85.38 160 PRO A C 1
ATOM 1254 O O . PRO A 1 160 ? -18.536 11.450 17.297 1.00 85.38 160 PRO A O 1
ATOM 1257 N N . LEU A 1 161 ? -16.554 10.576 17.884 1.00 79.12 161 LEU A N 1
ATOM 1258 C CA . LEU A 1 161 ? -16.351 11.447 19.042 1.00 79.12 161 LEU A CA 1
ATOM 1259 C C . LEU A 1 161 ? -16.165 12.905 18.606 1.00 79.12 161 LEU A C 1
ATOM 1261 O O . LEU A 1 161 ? -16.793 13.805 19.163 1.00 79.12 161 LEU A O 1
ATOM 1265 N N . ALA A 1 162 ? -15.352 13.127 17.572 1.00 74.56 162 ALA A N 1
ATOM 1266 C CA . ALA A 1 162 ? -15.142 14.444 16.990 1.00 74.56 162 ALA A CA 1
ATOM 1267 C C . ALA A 1 162 ? -16.463 15.026 16.468 1.00 74.56 162 ALA A C 1
ATOM 1269 O O . ALA A 1 162 ? -16.832 16.133 16.862 1.00 74.56 162 ALA A O 1
ATOM 1270 N N . LEU A 1 163 ? -17.222 14.254 15.681 1.00 77.38 163 LEU A N 1
ATOM 1271 C CA . LEU A 1 163 ? -18.536 14.660 15.171 1.00 77.38 163 LEU A CA 1
ATOM 1272 C C . LEU A 1 163 ? -19.527 14.969 16.295 1.00 77.38 163 LEU A C 1
ATOM 1274 O O . LEU A 1 163 ? -20.196 16.000 16.244 1.00 77.38 163 LEU A O 1
ATOM 1278 N N . LYS A 1 164 ? -19.584 14.129 17.336 1.00 82.12 164 LYS A N 1
ATOM 1279 C CA . LYS A 1 164 ? -20.431 14.370 18.509 1.00 82.12 164 LYS A CA 1
ATOM 1280 C C . LYS A 1 164 ? -20.039 15.666 19.217 1.00 82.12 164 LYS A C 1
ATOM 1282 O O . LYS A 1 164 ? -20.897 16.499 19.474 1.00 82.12 164 LYS A O 1
ATOM 1287 N N . SER A 1 165 ? -18.747 15.881 19.460 1.00 82.25 165 SER A N 1
ATOM 1288 C CA . SER A 1 165 ? -18.263 17.096 20.124 1.00 82.25 165 SER A CA 1
ATOM 1289 C C . SER A 1 165 ? -18.539 18.368 19.310 1.00 82.25 165 SER A C 1
ATOM 1291 O O . SER A 1 165 ? -18.887 19.401 19.877 1.00 82.25 165 SER A O 1
ATOM 1293 N N . MET A 1 166 ? -18.430 18.300 17.978 1.00 75.06 166 MET A N 1
ATOM 1294 C CA . MET A 1 166 ? -18.784 19.399 17.077 1.00 75.06 166 MET A CA 1
ATOM 1295 C C . MET A 1 166 ? -20.287 19.675 17.102 1.00 75.06 166 MET A C 1
ATOM 1297 O O . MET A 1 166 ? -20.691 20.836 17.152 1.00 75.06 166 MET A O 1
ATOM 1301 N N . PHE A 1 167 ? -21.108 18.624 17.100 1.00 81.50 167 PHE A N 1
ATOM 1302 C CA . PHE A 1 167 ? -22.559 18.738 17.205 1.00 81.50 167 PHE A CA 1
ATOM 1303 C C . PHE A 1 167 ? -22.980 19.373 18.535 1.00 81.50 167 PHE A C 1
ATOM 1305 O O . PHE A 1 167 ? -23.752 20.330 18.532 1.00 81.50 167 PHE A O 1
ATOM 1312 N N . ASP A 1 168 ? -22.423 18.908 19.655 1.00 82.56 168 ASP A N 1
ATOM 1313 C CA . ASP A 1 168 ? -22.712 19.447 20.986 1.00 82.56 168 ASP A CA 1
ATOM 1314 C C . ASP A 1 168 ? -22.291 20.926 21.087 1.00 82.56 168 ASP A C 1
ATOM 1316 O O . ASP A 1 168 ? -23.071 21.764 21.541 1.00 82.56 168 ASP A O 1
ATOM 1320 N N . LYS A 1 169 ? -21.111 21.294 20.563 1.00 78.06 169 LYS A N 1
ATOM 1321 C CA . LYS A 1 169 ? -20.670 22.700 20.471 1.00 78.06 169 LYS A CA 1
ATOM 1322 C C . LYS A 1 169 ? -21.608 23.552 19.617 1.00 78.06 169 LYS A C 1
ATOM 1324 O O . LYS A 1 169 ? -21.982 24.645 20.036 1.00 78.06 169 LYS A O 1
ATOM 1329 N N . LYS A 1 170 ? -22.003 23.067 18.436 1.00 74.81 170 LYS A N 1
ATOM 1330 C CA . LYS A 1 170 ? -22.934 23.781 17.551 1.00 74.81 170 LYS A CA 1
ATOM 1331 C C . LYS A 1 170 ? -24.284 23.996 18.235 1.00 74.81 170 LYS A C 1
ATOM 1333 O O . LYS A 1 170 ? -24.809 25.102 18.185 1.00 74.81 170 LYS A O 1
ATOM 1338 N N . LYS A 1 171 ? -24.793 22.983 18.940 1.00 74.94 171 LYS A N 1
ATOM 1339 C CA . LYS A 1 171 ? -26.023 23.076 19.733 1.00 74.94 171 LYS A CA 1
ATOM 1340 C C . LYS A 1 171 ? -25.921 24.149 20.821 1.00 74.94 171 LYS A C 1
ATOM 1342 O O . LYS A 1 171 ? -26.866 24.910 20.995 1.00 74.94 171 LYS A O 1
ATOM 1347 N N . HIS A 1 172 ? -24.789 24.250 21.520 1.00 70.75 172 HIS A N 1
ATOM 1348 C CA . HIS A 1 172 ? -24.564 25.318 22.501 1.00 70.75 172 HIS A CA 1
ATOM 1349 C C . HIS A 1 172 ? -24.514 26.713 21.858 1.00 70.75 172 HIS A C 1
ATOM 1351 O O . HIS A 1 172 ? -25.142 27.637 22.367 1.00 70.75 172 HIS A O 1
ATOM 1357 N N . ILE A 1 173 ? -23.840 26.872 20.714 1.00 70.00 173 ILE A N 1
ATOM 1358 C CA . ILE A 1 173 ? -23.817 28.145 19.969 1.00 70.00 173 ILE A CA 1
ATOM 1359 C C . ILE A 1 173 ? -25.235 28.542 19.534 1.00 70.00 173 ILE A C 1
ATOM 1361 O O . ILE A 1 173 ? -25.642 29.686 19.718 1.00 70.00 173 ILE A O 1
ATOM 1365 N N . GLU A 1 174 ? -26.011 27.596 19.002 1.00 64.25 174 GLU A N 1
ATOM 1366 C CA . GLU A 1 174 ? -27.406 27.830 18.616 1.00 64.25 174 GLU A CA 1
ATOM 1367 C C . GLU A 1 174 ? -28.290 28.181 19.819 1.00 64.25 174 GLU A C 1
ATOM 1369 O O . GLU A 1 174 ? -29.176 29.015 19.679 1.00 64.25 174 GLU A O 1
ATOM 1374 N N . GLN A 1 175 ? -28.036 27.628 21.012 1.00 63.31 175 GLN A N 1
ATOM 1375 C CA . GLN A 1 175 ? -28.763 28.006 22.230 1.00 63.31 175 GLN A CA 1
ATOM 1376 C C . GLN A 1 175 ? -28.543 29.473 22.629 1.00 63.31 175 GLN A C 1
ATOM 1378 O O . GLN A 1 175 ? -29.477 30.118 23.099 1.00 63.31 175 GLN A O 1
ATOM 1383 N N . HIS A 1 176 ? -27.342 30.015 22.422 1.00 60.97 176 HIS A N 1
ATOM 1384 C CA . HIS A 1 176 ? -27.049 31.427 22.690 1.00 60.97 176 HIS A CA 1
ATOM 1385 C C . HIS A 1 176 ? -27.488 32.363 21.551 1.00 60.97 176 HIS A C 1
ATOM 1387 O O . HIS A 1 176 ? -27.764 33.531 21.804 1.00 60.97 176 HIS A O 1
ATOM 1393 N N . ASN A 1 177 ? -27.616 31.840 20.327 1.00 62.88 177 ASN A N 1
ATOM 1394 C CA . ASN A 1 177 ? -28.079 32.568 19.139 1.00 62.88 177 ASN A CA 1
ATOM 1395 C C . ASN A 1 177 ? -29.565 32.336 18.811 1.00 62.88 177 ASN A C 1
ATOM 1397 O O . ASN A 1 177 ? -30.017 32.664 17.711 1.00 62.88 177 ASN A O 1
ATOM 1401 N N . LEU A 1 178 ? -30.344 31.767 19.734 1.00 62.22 178 LEU A N 1
ATOM 1402 C CA . LEU A 1 178 ? -31.796 31.728 19.597 1.00 62.22 178 LEU A CA 1
ATOM 1403 C C . LEU A 1 178 ? -32.300 33.170 19.512 1.00 62.22 178 LEU A C 1
ATOM 1405 O O . LEU A 1 178 ? -32.028 33.974 20.404 1.00 62.22 178 LEU A O 1
ATOM 1409 N N . ALA A 1 179 ? -33.053 33.488 18.453 1.00 65.00 179 ALA A N 1
ATOM 1410 C CA . ALA A 1 179 ? -33.789 34.745 18.396 1.00 65.00 179 ALA A CA 1
ATOM 1411 C C . ALA A 1 179 ? -34.560 34.915 19.718 1.00 65.00 179 ALA A C 1
ATOM 1413 O O . ALA A 1 179 ? -35.148 33.927 20.189 1.00 65.00 179 ALA A O 1
ATOM 1414 N N . PRO A 1 180 ? -34.528 36.107 20.345 1.00 66.06 180 PRO A N 1
ATOM 1415 C CA . PRO A 1 180 ? -35.181 36.322 21.625 1.00 66.06 180 PRO A CA 1
ATOM 1416 C C . PRO A 1 180 ? -36.628 35.862 21.501 1.00 66.06 180 PRO A C 1
ATOM 1418 O O . PRO A 1 180 ? -37.363 36.314 20.623 1.00 66.06 180 PRO A O 1
ATOM 1421 N N . ARG A 1 181 ? -37.027 34.900 22.341 1.00 66.19 181 ARG A N 1
ATOM 1422 C CA . ARG A 1 181 ? -38.427 34.482 22.361 1.00 66.19 181 ARG A CA 1
ATOM 1423 C C . ARG A 1 181 ? -39.237 35.707 22.778 1.00 66.19 181 ARG A C 1
ATOM 1425 O O . ARG A 1 181 ? -38.875 36.338 23.772 1.00 66.19 181 ARG A O 1
ATOM 1432 N N . PRO A 1 182 ? -40.299 36.053 22.041 1.00 62.09 182 PRO A N 1
ATOM 1433 C CA . PRO A 1 182 ? -41.098 37.202 22.398 1.00 62.09 182 PRO A CA 1
ATOM 1434 C C . PRO A 1 182 ? -41.729 36.911 23.759 1.00 62.09 182 PRO A C 1
ATOM 1436 O O . PRO A 1 182 ? -42.193 35.793 24.012 1.00 62.09 182 PRO A O 1
ATOM 1439 N N . ILE A 1 183 ? -41.727 37.905 24.644 1.00 67.31 183 ILE A N 1
ATOM 1440 C CA . ILE A 1 183 ? -42.479 37.825 25.897 1.00 67.31 183 ILE A CA 1
ATOM 1441 C C . ILE A 1 183 ? -43.958 37.612 25.535 1.00 67.31 183 ILE A C 1
ATOM 1443 O O . ILE A 1 183 ? -44.406 38.034 24.467 1.00 67.31 183 ILE A O 1
ATOM 1447 N N . ALA A 1 184 ? -44.731 36.927 26.381 1.00 65.50 184 ALA A N 1
ATOM 1448 C CA . ALA A 1 184 ? -46.155 36.718 26.122 1.00 65.50 184 ALA A CA 1
ATOM 1449 C C . ALA A 1 184 ? -46.859 38.064 25.842 1.00 65.50 184 ALA A C 1
ATOM 1451 O O . ALA A 1 184 ? -46.810 38.976 26.662 1.00 65.50 184 ALA A O 1
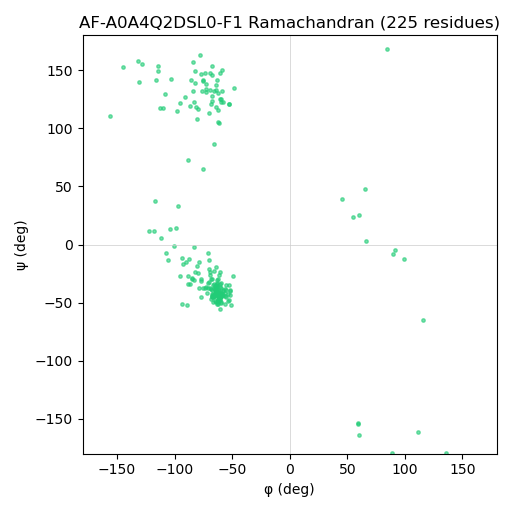ATOM 1452 N N . GLY A 1 185 ? -47.476 38.194 24.662 1.00 66.44 185 GLY A N 1
ATOM 1453 C CA . GLY A 1 185 ? -48.116 39.434 24.198 1.00 66.44 185 GLY A CA 1
ATOM 1454 C C . GLY A 1 185 ? -47.213 40.400 23.414 1.00 66.44 185 GLY A C 1
ATOM 1455 O O . GLY A 1 185 ? -47.723 41.347 22.818 1.00 66.44 185 GLY A O 1
ATOM 1456 N N . GLN A 1 186 ? -45.902 40.159 23.342 1.00 70.06 186 GLN A N 1
ATOM 1457 C CA . GLN A 1 186 ? -44.978 40.917 22.498 1.00 70.06 186 GLN A CA 1
ATOM 1458 C C . GLN A 1 186 ? -44.942 40.329 21.083 1.00 70.06 186 GLN A C 1
ATOM 1460 O O . GLN A 1 186 ? -44.991 39.115 20.890 1.00 70.06 186 GLN A O 1
ATOM 1465 N N . LYS A 1 187 ? -44.854 41.201 20.081 1.00 70.81 187 LYS A N 1
ATOM 1466 C CA . LYS A 1 187 ? -44.908 40.845 18.663 1.00 70.81 187 LYS A CA 1
ATOM 1467 C C . LYS A 1 187 ? -43.583 41.174 17.982 1.00 70.81 187 LYS A C 1
ATOM 1469 O O . LYS A 1 187 ? -42.993 42.211 18.282 1.00 70.81 187 LYS A O 1
ATOM 1474 N N . HIS A 1 188 ? -43.128 40.332 17.055 1.00 73.00 188 HIS A N 1
ATOM 1475 C CA . HIS A 1 188 ? -41.959 40.679 16.248 1.00 73.00 188 HIS A CA 1
ATOM 1476 C C . HIS A 1 188 ? -42.313 41.740 15.207 1.00 73.00 188 HIS A C 1
ATOM 1478 O O . HIS A 1 188 ? -43.420 41.772 14.661 1.00 73.00 188 HIS A O 1
ATOM 1484 N N . VAL A 1 189 ? -41.346 42.597 14.891 1.00 73.25 189 VAL A N 1
ATOM 1485 C CA . VAL A 1 189 ? -41.481 43.573 13.807 1.00 73.25 189 VAL A CA 1
ATOM 1486 C C . VAL A 1 189 ? -41.727 42.817 12.492 1.00 73.25 189 VAL A C 1
ATOM 1488 O O . VAL A 1 189 ? -40.945 41.947 12.120 1.00 73.25 189 VAL A O 1
ATOM 1491 N N . GLY A 1 190 ? -42.845 43.111 11.817 1.00 72.25 190 GLY A N 1
ATOM 1492 C CA . GLY A 1 190 ? -43.269 42.445 10.573 1.00 72.25 190 GLY A CA 1
ATOM 1493 C C . GLY A 1 190 ? -44.190 41.227 10.744 1.00 72.25 190 GLY A C 1
ATOM 1494 O O . GLY A 1 190 ? -44.690 40.691 9.755 1.00 72.25 190 GLY A O 1
ATOM 1495 N N . GLU A 1 191 ? -44.475 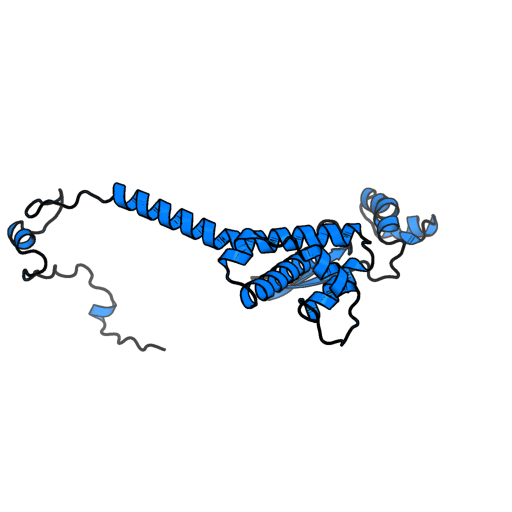40.791 11.973 1.00 70.94 191 GLU A N 1
ATOM 1496 C CA . GLU A 1 191 ? -45.437 39.713 12.220 1.00 70.94 191 GLU A CA 1
ATOM 1497 C C . GLU A 1 191 ? -46.870 40.204 11.887 1.00 70.94 191 GLU A C 1
ATOM 1499 O O . GLU A 1 191 ? -47.191 41.383 12.039 1.00 70.94 191 GLU A O 1
ATOM 1504 N N . THR A 1 192 ? -47.775 39.349 11.402 1.00 74.44 192 THR A N 1
ATOM 1505 C CA . THR A 1 192 ? -49.157 39.752 11.026 1.00 74.44 192 THR A CA 1
ATOM 1506 C C . THR A 1 192 ? -50.220 39.251 11.998 1.00 74.44 192 THR A C 1
ATOM 1508 O O . THR A 1 192 ? -51.375 39.660 11.920 1.00 74.44 192 THR A O 1
ATOM 1511 N N . ARG A 1 193 ? -49.832 38.402 12.956 1.00 68.12 193 ARG A N 1
ATOM 1512 C CA . ARG A 1 193 ? -50.729 37.860 13.983 1.00 68.12 193 ARG A CA 1
ATOM 1513 C C . ARG A 1 193 ? -51.198 38.964 14.940 1.00 68.12 193 ARG A C 1
ATOM 1515 O O . ARG A 1 193 ? -50.459 39.917 15.207 1.00 68.12 193 ARG A O 1
ATOM 1522 N N . SER A 1 194 ? -52.440 38.848 15.413 1.00 72.38 194 SER A N 1
ATOM 1523 C CA . SER A 1 194 ? -53.006 39.739 16.431 1.00 72.38 194 SER A CA 1
ATOM 1524 C C . SER A 1 194 ? -52.441 39.390 17.808 1.00 72.38 194 SER A C 1
ATOM 1526 O O . SER A 1 194 ? -52.304 38.212 18.139 1.00 72.38 194 SER A O 1
ATOM 1528 N N . VAL A 1 195 ? -52.163 40.404 18.632 1.00 69.62 195 VAL A N 1
ATOM 1529 C CA . VAL A 1 195 ? -51.679 40.244 20.018 1.00 69.62 195 VAL A CA 1
ATOM 1530 C C . VAL A 1 195 ? -52.631 39.368 20.843 1.00 69.62 195 VAL A C 1
ATOM 1532 O O . VAL A 1 195 ? -52.192 38.548 21.645 1.00 69.62 195 VAL A O 1
ATOM 1535 N N . LEU A 1 196 ? -53.934 39.479 20.572 1.00 70.69 196 LEU A N 1
ATOM 1536 C CA . LEU A 1 196 ? -55.007 38.738 21.239 1.00 70.69 196 LEU A CA 1
ATOM 1537 C C . LEU A 1 196 ? -55.002 37.237 20.894 1.00 70.69 196 LEU A C 1
ATOM 1539 O O . LEU A 1 196 ? -55.456 36.417 21.685 1.00 70.69 196 LEU A O 1
ATOM 1543 N N . ASP A 1 197 ? -54.472 36.857 19.729 1.00 67.88 197 ASP A N 1
ATOM 1544 C CA . ASP A 1 197 ? -54.276 35.447 19.365 1.00 67.88 197 ASP A CA 1
ATOM 1545 C C . ASP A 1 197 ? -52.961 34.893 19.920 1.00 67.88 197 ASP A C 1
ATOM 1547 O O . ASP A 1 197 ? -52.867 33.703 20.213 1.00 67.88 197 ASP A O 1
ATOM 1551 N N . MET A 1 198 ? -51.953 35.749 20.104 1.00 66.19 198 MET A N 1
ATOM 1552 C CA . MET A 1 198 ? -50.677 35.371 20.715 1.00 66.19 198 MET A CA 1
ATOM 1553 C C . MET A 1 198 ? -50.808 35.152 22.230 1.00 66.19 198 MET A C 1
ATOM 1555 O O . MET A 1 198 ? -50.190 34.231 22.765 1.00 66.19 198 MET A O 1
ATOM 1559 N N . SER A 1 199 ? -51.637 35.946 22.921 1.00 69.62 199 SER A N 1
ATOM 1560 C CA . SER A 1 199 ? -51.859 35.838 24.372 1.00 69.62 199 SER A CA 1
ATOM 1561 C C . SER A 1 199 ? -52.619 34.575 24.792 1.00 69.62 199 SER A C 1
ATOM 1563 O O . SER A 1 199 ? -52.437 34.101 25.910 1.00 69.62 199 SER A O 1
ATOM 1565 N N . LYS A 1 200 ? -53.410 33.970 23.895 1.00 69.50 200 LYS A N 1
ATOM 1566 C CA . LYS A 1 200 ? -54.115 32.698 24.150 1.00 69.50 200 LYS A CA 1
ATOM 1567 C C . LYS A 1 200 ? -53.181 31.476 24.200 1.00 69.50 200 LYS A C 1
ATOM 1569 O O . LYS A 1 200 ? -53.621 30.373 24.528 1.00 69.50 200 LYS A O 1
ATOM 1574 N N . GLY A 1 201 ? -51.899 31.647 23.864 1.00 66.94 201 GLY A N 1
ATOM 1575 C CA . GLY A 1 201 ? -50.902 30.579 23.884 1.00 66.94 201 GLY A CA 1
ATOM 1576 C C . GLY A 1 201 ? -51.255 29.398 22.968 1.00 66.94 201 GLY A C 1
ATOM 1577 O O . GLY A 1 201 ? -51.987 29.533 21.991 1.00 66.94 201 GLY A O 1
ATOM 1578 N N . ARG A 1 202 ? -50.736 28.204 23.287 1.00 58.59 202 ARG A N 1
ATOM 1579 C CA . ARG A 1 202 ? -50.947 26.966 22.502 1.00 58.59 202 ARG A CA 1
ATOM 1580 C C . ARG A 1 202 ? -52.385 26.418 22.580 1.00 58.59 202 ARG A C 1
ATOM 1582 O O . ARG A 1 202 ? -52.734 25.546 21.794 1.00 58.59 202 ARG A O 1
ATOM 1589 N N . LEU A 1 203 ? -53.192 26.916 23.520 1.00 60.56 203 LEU A N 1
ATOM 1590 C CA . LEU A 1 203 ? -54.583 26.503 23.755 1.00 60.56 203 LEU A CA 1
ATOM 1591 C C . LEU A 1 203 ? -55.604 27.376 23.004 1.00 60.56 203 LEU A C 1
ATOM 1593 O O . LEU A 1 203 ? -56.778 27.023 22.929 1.00 60.56 203 LEU A O 1
ATOM 1597 N N . GLY A 1 204 ? -55.175 28.507 22.436 1.00 61.94 204 GLY A N 1
ATOM 1598 C CA . GLY A 1 204 ? -56.026 29.379 21.636 1.00 61.94 204 GLY A CA 1
ATOM 1599 C C . GLY A 1 204 ? -56.358 28.791 20.270 1.00 61.94 204 GLY A C 1
ATOM 1600 O O . GLY A 1 204 ? -55.484 28.272 19.578 1.00 61.94 204 GLY A O 1
ATOM 1601 N N . TYR A 1 205 ? -57.614 28.929 19.844 1.00 59.56 205 TYR A N 1
ATOM 1602 C CA . TYR A 1 205 ? -58.036 28.573 18.490 1.00 59.56 205 TYR A CA 1
ATOM 1603 C C . TYR A 1 205 ? -57.283 29.432 17.460 1.00 59.56 205 TYR A C 1
ATOM 1605 O O . TYR A 1 205 ? -57.567 30.619 17.296 1.00 59.56 205 TYR A O 1
ATOM 1613 N N . GLN A 1 206 ? -56.292 28.848 16.783 1.00 58.31 206 GLN A N 1
ATOM 1614 C CA . GLN A 1 206 ? -55.522 29.535 15.750 1.00 58.31 206 GLN A CA 1
ATOM 1615 C C . GLN A 1 206 ? -56.323 29.550 14.447 1.00 58.31 206 GLN A C 1
ATOM 1617 O O . GLN A 1 206 ? -56.572 28.503 13.848 1.00 58.31 206 GLN A O 1
ATOM 1622 N N . ARG A 1 207 ? -56.700 30.741 13.967 1.00 56.41 207 ARG A N 1
ATOM 1623 C CA . ARG A 1 207 ? -57.243 30.884 12.610 1.00 56.41 207 ARG A CA 1
ATOM 1624 C C . ARG A 1 207 ? -56.149 30.454 11.629 1.00 56.41 207 ARG A C 1
ATOM 1626 O O . ARG A 1 207 ? -55.083 31.071 11.590 1.00 56.41 207 ARG A O 1
ATOM 1633 N N . GLN A 1 208 ? -56.375 29.380 10.872 1.00 55.06 208 GLN A N 1
ATOM 1634 C CA . GLN A 1 208 ? -55.413 28.970 9.853 1.00 55.06 208 GLN A CA 1
ATOM 1635 C C . GLN A 1 208 ? -55.273 30.100 8.833 1.00 55.06 208 GLN A C 1
ATOM 1637 O O . GLN A 1 208 ? -56.265 30.572 8.278 1.00 55.06 208 GLN A O 1
ATOM 1642 N N . VAL A 1 209 ? -54.041 30.560 8.607 1.00 54.34 209 VAL A N 1
ATOM 1643 C CA . VAL A 1 209 ? -53.771 31.500 7.518 1.00 54.34 209 VAL A CA 1
ATOM 1644 C C . VAL A 1 209 ? -54.187 30.837 6.203 1.00 54.34 209 VAL A C 1
ATOM 1646 O O . VAL A 1 209 ? -53.816 29.681 5.978 1.00 54.34 209 VAL A O 1
ATOM 1649 N N . PRO A 1 210 ? -54.951 31.521 5.332 1.00 56.94 210 PRO A N 1
ATOM 1650 C CA . PRO A 1 210 ? -55.320 30.954 4.044 1.00 56.94 210 PRO A CA 1
ATOM 1651 C C . PRO A 1 210 ? -54.037 30.607 3.288 1.00 56.94 210 PRO A C 1
ATOM 1653 O O . PRO A 1 210 ? -53.155 31.452 3.116 1.00 56.94 210 PRO A O 1
ATOM 1656 N N . SER A 1 211 ? -53.892 29.339 2.895 1.00 53.03 211 SER A N 1
ATOM 1657 C CA . SER A 1 211 ? -52.663 28.845 2.277 1.00 53.03 211 SER A CA 1
ATOM 1658 C C . SER A 1 211 ? -52.407 29.587 0.963 1.00 53.03 211 SER A C 1
ATOM 1660 O O . SER A 1 211 ? -53.058 29.298 -0.041 1.00 53.03 211 SER A O 1
ATOM 1662 N N . LYS A 1 212 ? -51.445 30.515 0.945 1.00 54.62 212 LYS A N 1
ATOM 1663 C CA . LYS A 1 212 ? -50.928 31.137 -0.282 1.00 54.62 212 LYS A CA 1
ATOM 1664 C C . LYS A 1 212 ? -50.011 30.165 -1.027 1.00 54.62 212 LYS A C 1
ATOM 1666 O O . LYS A 1 212 ? -48.829 30.432 -1.137 1.00 54.62 212 LYS A O 1
ATOM 1671 N N . VAL A 1 213 ? -50.536 29.047 -1.523 1.00 52.16 213 VAL A N 1
ATOM 1672 C CA . VAL A 1 213 ? -50.034 28.413 -2.753 1.00 52.16 213 VAL A CA 1
ATOM 1673 C C . VAL A 1 213 ? -51.173 27.568 -3.327 1.00 52.16 213 VAL A C 1
ATOM 1675 O O . VAL A 1 213 ? -51.528 26.527 -2.767 1.00 52.16 213 VAL A O 1
ATOM 1678 N N . LEU A 1 214 ? -51.731 27.988 -4.464 1.00 56.00 214 LEU A N 1
ATOM 1679 C CA . LEU A 1 214 ? -52.370 27.060 -5.396 1.00 56.00 214 LEU A CA 1
ATOM 1680 C C . LEU A 1 214 ? -51.253 26.169 -5.946 1.00 56.00 214 LEU A C 1
ATOM 1682 O O . LEU A 1 214 ? -50.595 26.492 -6.927 1.00 56.00 214 LEU A O 1
ATOM 1686 N N . THR A 1 215 ? -50.945 25.086 -5.240 1.00 59.38 215 THR A N 1
ATOM 1687 C CA . THR A 1 215 ? -50.049 24.057 -5.769 1.00 59.38 215 THR A CA 1
ATOM 1688 C C . THR A 1 215 ? -50.825 23.249 -6.802 1.00 59.38 215 THR A C 1
ATOM 1690 O O . THR A 1 215 ? -51.985 22.921 -6.566 1.00 59.38 215 THR A O 1
ATOM 1693 N N . MET A 1 216 ? -50.178 22.863 -7.908 1.00 53.31 216 MET A N 1
ATOM 1694 C CA . MET A 1 216 ? -50.764 22.031 -8.981 1.00 53.31 216 MET A CA 1
ATOM 1695 C C . MET A 1 216 ? -51.473 20.762 -8.458 1.00 53.31 216 MET A C 1
ATOM 1697 O O . MET A 1 216 ? -52.432 20.278 -9.051 1.00 53.31 216 MET A O 1
ATOM 1701 N N . LYS A 1 217 ? -51.047 20.245 -7.294 1.00 53.16 217 LYS A N 1
ATOM 1702 C CA . LYS A 1 217 ? -51.711 19.134 -6.589 1.00 53.16 217 LYS A CA 1
ATOM 1703 C C . LYS A 1 217 ? -53.140 19.454 -6.128 1.00 53.16 217 LYS A C 1
ATOM 1705 O O . LYS A 1 217 ? -53.985 18.568 -6.164 1.00 53.16 217 LYS A O 1
ATOM 1710 N N . LYS A 1 218 ? -53.417 20.691 -5.699 1.00 55.97 218 LYS A N 1
ATOM 1711 C CA . LYS A 1 218 ? -54.749 21.137 -5.249 1.00 55.97 218 LYS A CA 1
ATOM 1712 C C . LYS A 1 218 ? -55.691 21.463 -6.410 1.00 55.97 218 LYS A C 1
ATOM 1714 O O . LYS A 1 218 ? -56.896 21.388 -6.217 1.00 55.97 218 LYS A O 1
ATOM 1719 N N . THR A 1 219 ? -55.166 21.810 -7.586 1.00 55.78 219 THR A N 1
ATOM 1720 C CA . THR A 1 219 ? -55.988 22.168 -8.754 1.00 55.78 219 THR A CA 1
ATOM 1721 C C . THR A 1 219 ? -56.437 20.958 -9.572 1.00 55.78 219 THR A C 1
ATOM 1723 O O . THR A 1 219 ? -57.516 21.006 -10.146 1.00 55.78 219 THR A O 1
ATOM 1726 N N . PHE A 1 220 ? -55.660 19.866 -9.601 1.00 60.34 220 PHE A N 1
ATOM 1727 C CA . PHE A 1 220 ? -55.924 18.720 -10.491 1.00 60.34 220 PHE A CA 1
ATOM 1728 C C . PHE A 1 220 ? -56.223 17.379 -9.796 1.00 60.34 220 PHE A C 1
ATOM 1730 O O . PHE A 1 220 ? -56.262 16.351 -10.461 1.00 60.34 220 PHE A O 1
ATOM 1737 N N . ASN A 1 221 ? -56.457 17.360 -8.478 1.00 49.91 221 ASN A N 1
ATOM 1738 C CA . ASN A 1 221 ? -56.897 16.176 -7.714 1.00 49.91 221 ASN A CA 1
ATOM 1739 C C . ASN A 1 221 ? -56.129 14.864 -8.026 1.00 49.91 221 ASN A C 1
ATOM 1741 O O . ASN A 1 221 ? -56.708 13.780 -8.108 1.00 49.91 221 ASN A O 1
ATOM 1745 N N . LEU A 1 222 ? -54.808 14.951 -8.218 1.00 54.31 222 LEU A N 1
ATOM 1746 C CA . LEU A 1 222 ? -53.960 13.795 -8.518 1.00 54.31 222 LEU A CA 1
ATOM 1747 C C . LEU A 1 222 ? -53.624 13.039 -7.222 1.00 54.31 222 LEU A C 1
ATOM 1749 O O . LEU A 1 222 ? -52.834 13.512 -6.400 1.00 54.31 222 LEU A O 1
ATOM 1753 N N . LYS A 1 223 ? -54.227 11.856 -7.038 1.00 47.91 223 LYS A N 1
ATOM 1754 C CA . LYS A 1 223 ? -53.941 10.941 -5.919 1.00 47.91 223 LYS A CA 1
ATOM 1755 C C . LYS A 1 223 ? -52.524 10.370 -6.041 1.00 47.91 223 LYS A C 1
ATOM 1757 O O . LYS A 1 223 ? -52.197 9.719 -7.030 1.00 47.91 223 LYS A O 1
ATOM 1762 N N . SER A 1 224 ? -51.699 10.557 -5.013 1.00 48.09 224 SER A N 1
ATOM 1763 C CA . SER A 1 224 ? -50.380 9.928 -4.910 1.00 48.09 224 SER A CA 1
ATOM 1764 C C . SER A 1 224 ? -50.522 8.428 -4.658 1.00 48.09 224 SER A C 1
ATOM 1766 O O . SER A 1 224 ? -50.978 8.028 -3.588 1.00 48.09 224 SER A O 1
ATOM 1768 N N . HIS A 1 225 ? -50.123 7.604 -5.624 1.00 44.81 225 HIS A N 1
ATOM 1769 C CA . HIS A 1 225 ? -49.814 6.200 -5.366 1.00 44.81 225 HIS A CA 1
ATOM 1770 C C . HIS A 1 225 ? -48.393 6.133 -4.805 1.00 44.81 225 HIS A C 1
ATOM 1772 O O . HIS A 1 225 ? -47.450 6.590 -5.449 1.00 44.81 225 HIS A O 1
ATOM 1778 N N . HIS A 1 226 ? -48.264 5.632 -3.578 1.00 41.88 226 HIS A N 1
ATOM 1779 C CA . HIS A 1 226 ? -46.979 5.255 -3.007 1.00 41.88 226 HIS A CA 1
ATOM 1780 C C . HIS A 1 226 ? -46.628 3.846 -3.494 1.00 41.88 226 HIS A C 1
ATOM 1782 O O . HIS A 1 226 ? -47.405 2.917 -3.277 1.00 41.88 226 HIS A O 1
ATOM 1788 N N . VAL A 1 227 ? -45.473 3.730 -4.149 1.00 37.03 227 VAL A N 1
ATOM 1789 C CA . VAL A 1 227 ? -44.685 2.500 -4.295 1.00 37.03 227 VAL A CA 1
ATOM 1790 C C . VAL A 1 227 ? -43.401 2.719 -3.511 1.00 37.03 227 VAL A C 1
ATOM 1792 O O . VAL A 1 227 ? -42.881 3.860 -3.592 1.00 37.03 227 VAL A O 1
#

Mean predicted aligned error: 12.76 Å

Solvent-accessible surface area (backbone atoms only — not comparable to full-atom values): 13748 Å² total; per-residue (Å²): 82,47,77,68,73,42,70,72,30,49,56,59,46,50,76,74,45,92,47,71,69,57,53,52,44,35,51,61,53,50,19,62,75,42,63,87,53,91,66,81,60,61,46,80,46,78,77,50,58,43,88,90,79,61,46,82,40,63,49,79,42,58,60,94,42,101,79,31,64,69,54,57,55,47,21,44,50,50,12,49,35,54,47,52,53,44,52,72,77,37,58,62,74,55,48,66,75,64,54,41,77,60,40,50,60,52,51,59,54,51,60,71,59,60,93,87,63,84,71,81,77,53,52,73,70,56,40,54,50,50,43,63,61,40,71,83,39,59,68,63,39,48,52,54,43,23,53,50,11,23,54,43,30,43,47,63,65,44,50,61,55,51,53,48,53,50,50,55,51,50,53,53,52,48,66,74,63,51,75,80,75,67,56,92,56,55,77,63,92,90,62,85,78,54,53,77,60,52,59,42,49,95,81,36,90,73,80,77,73,81,77,93,64,93,46,72,63,77,77,64,74,69,79,82,80,87,128

Sequence (227 aa):
MGKKGDAGSHTRAANFLLKPVALSNLVETFSKRYAERPGGYTRVLKLGNRKGDNAPQAVLELVDNPHDLRWEMTARAVGWDILQDKVQKQRVSTAMKHGAGETKQVLAAEKRIEFGERGGVLRPQTRWNVQKLLRYRGEEGLNELSEKASTHADKLLATPLALKSMFDKKKHIEQHNLAPRPIAGQKHVGETRSVLDMSKGRLGYQRQVPSKVLTMKKTFNLKSHHV

pLDDT: mean 84.19, std 14.57, range [37.03, 98.0]

Secondary structure (DSSP, 8-state):
-TTT--HHHHHHHHTT-SSHHHHHHIIIIIHHHTTT--S--EEEEEEEEPTTT--EEEEEEETT-TT-HHHHHHHHHHHHHHHHHHHHHS-HHHHHHHTTTTHHHHHHHHTTSPTT---SSS-HHHHHHHHHHHTTTHHHHHHHHHHHHHHHHHHHHHHHHHHHHHHHHHHHHHHHSSPPPPPTT---TT--S-HHHHTTGGGS---PPP-----HHHHS-------

Organism: NCBI:txid2316362

Nearest PDB structures (foldseek):
  7pkt-assembly1_m  TM=9.579E-01  e=2.667E-04  Chlamydomonas reinhardtii
  8apo-assembly1_Al  TM=9.767E-01  e=2.772E-03  Polytomella magna
  8any-assembly1_O  TM=9.292E-01  e=4.719E-03  Homo sapiens
  6ysi-assembly1_J  TM=9.293E-01  e=5.838E-03  Acinetobacter baumannii ATCC 19606 = CIP 70.34 = JCM 6841
  8cvm-assembly1_m  TM=8.801E-01  e=5.535E-03  Cutibacterium acnes